Protein 4FFJ (pdb70)

InterPro domains:
  IPR000422 3,4-dihydroxy-2-butanone 4-phosphate synthase, RibB [MF_00180] (1-202)
  IPR000422 3,4-dihydroxy-2-butanone 4-phosphate synthase, RibB [PF00926] (7-197)
  IPR000422 3,4-dihydroxy-2-butanone 4-phosphate synthase, RibB [TIGR00506] (4-198)
  IPR000926 GTP cyclohydrolase II, RibA [MF_00179] (203-398)
  IPR000926 GTP cyclohydrolase II, RibA [TIGR00505] (207-396)
  IPR000926 GTP cyclohydrolase II, RibA [cd00641] (204-396)
  IPR016299 Riboflavin biosynthesis protein RibBA [MF_01283] (2-394)
  IPR017945 DHBP synthase RibB-like alpha/beta domain superfamily [SSF55821] (3-200)
  IPR032677 GTP cyclohydrolase II [PF00925] (206-371)
  IPR036144 GTP cyclohydrolase II superfamily [G3DSA:3.40.50.10990] (207-375)
  IPR036144 GTP cyclohydrolase II superfamily [SSF142695] (203-375)

Nearest PDB structures (foldseek):
  4ffj-assembly1_A  TM=1.005E+00  e=1.664E-44  Streptococcus pneumoniae
  1g58-assembly1_B  TM=9.626E-01  e=2.002E-24  Escherichia coli
  6mnz-assembly1_B  TM=9.673E-01  e=3.594E-24  Acinetobacter baumannii
  7uf5-assembly1_A-2  TM=9.557E-01  e=1.086E-23  Vibrio cholerae
  4p8j-assembly1_B  TM=9.538E-01  e=1.711E-23  Vibrio cholerae O1 biovar El Tor str. N16961

Radius of gyration: 15.62 Å; Cα contacts (8 Å, |Δi|>4): 450; chains: 1; bounding box: 36×42×35 Å

Organism: Streptococcus pneumoniae serotype 4 (strain ATCC BAA-334 / TIGR4) (NCBI:txid170187)

B-factor: mean 33.69, std 13.27, range [13.78, 159.49]

Structure (mmCIF, N/CA/C/O backbone):
data_4FFJ
#
_entry.id   4FFJ
#
_cell.length_a   78.008
_cell.length_b   78.008
_cell.length_c   87.616
_cell.angle_alpha   90.00
_cell.angle_beta   90.00
_cell.angle_gamma   90.00
#
_symmetry.space_group_name_H-M   'P 43 21 2'
#
loop_
_entity.id
_entity.type
_entity.pdbx_description
1 polymer 'Riboflavin biosynthesis protein ribBA'
2 non-polymer 'SULFATE ION'
3 non-polymer GLYCEROL
4 water water
#
loop_
_atom_site.group_PDB
_atom_site.id
_atom_site.type_symbol
_atom_site.label_atom_id
_atom_site.label_alt_id
_atom_site.label_comp_id
_atom_site.label_asym_id
_atom_site.label_entity_id
_atom_site.label_seq_id
_atom_site.pdbx_PDB_ins_code
_atom_site.Cartn_x
_atom_site.Cartn_y
_atom_site.Cartn_z
_atom_site.occupancy
_atom_site.B_iso_or_equiv
_atom_site.auth_seq_id
_atom_site.auth_comp_id
_atom_site.auth_asym_id
_atom_site.auth_atom_id
_atom_site.pdbx_PDB_model_num
ATOM 1 N N . MET A 1 1 ? 14.110 -26.978 -4.485 1.00 56.38 1 MET A N 1
ATOM 2 C CA . MET A 1 1 ? 15.158 -26.301 -3.290 1.00 66.56 1 MET A CA 1
ATOM 3 C C . MET A 1 1 ? 16.356 -25.898 -4.095 1.00 69.91 1 MET A C 1
ATOM 4 O O . MET A 1 1 ? 16.065 -25.574 -5.335 1.00 70.98 1 MET A O 1
ATOM 5 N N . GLU A 1 2 ? 17.683 -25.782 -3.483 1.00 66.68 2 GLU A N 1
ATOM 6 C CA . GLU A 1 2 ? 19.197 -25.346 -4.195 1.00 68.01 2 GLU A CA 1
ATOM 7 C C . GLU A 1 2 ? 19.331 -26.476 -5.426 1.00 70.69 2 GLU A C 1
ATOM 8 O O . GLU A 1 2 ? 20.114 -27.255 -5.279 1.00 65.88 2 GLU A O 1
ATOM 11 N N . TYR A 1 3 ? 18.715 -26.035 -6.838 1.00 70.51 3 TYR A N 1
ATOM 12 C CA . TYR A 1 3 ? 18.647 -26.741 -8.273 1.00 64.40 3 TYR A CA 1
ATOM 13 C C . TYR A 1 3 ? 16.727 -26.787 -8.231 1.00 43.86 3 TYR A C 1
ATOM 14 O O . TYR A 1 3 ? 16.469 -27.470 -7.343 1.00 57.28 3 TYR A O 1
ATOM 15 N N . ARG A 1 4 ? 16.400 -26.452 -8.974 1.00 49.76 4 ARG A N 1
ATOM 16 C CA . ARG A 1 4 ? 17.056 -25.645 -9.869 1.00 54.56 4 ARG A CA 1
ATOM 17 C C . ARG A 1 4 ? 15.472 -25.310 -10.783 1.00 73.19 4 ARG A C 1
ATOM 18 O O . ARG A 1 4 ? 15.445 -25.649 -12.803 1.00 53.74 4 ARG A O 1
ATOM 26 N N . LYS A 1 5 ? 14.468 -24.805 -10.292 1.00 57.15 5 LYS A N 1
ATOM 27 C CA . LYS A 1 5 ? 13.104 -24.149 -10.618 1.00 37.36 5 LYS A CA 1
ATOM 28 C C . LYS A 1 5 ? 13.689 -22.150 -10.497 1.00 52.93 5 LYS A C 1
ATOM 29 O O . LYS A 1 5 ? 12.759 -21.331 -10.593 1.00 42.47 5 LYS A O 1
ATOM 33 N N . ILE A 1 6 ? 15.005 -21.817 -10.765 1.00 34.65 6 ILE A N 1
ATOM 34 C CA . ILE A 1 6 ? 15.247 -20.788 -11.230 1.00 33.96 6 ILE A CA 1
ATOM 35 C C . ILE A 1 6 ? 14.688 -20.451 -12.624 1.00 39.27 6 ILE A C 1
ATOM 36 O O . ILE A 1 6 ? 14.210 -19.240 -12.867 1.00 31.85 6 ILE A O 1
ATOM 41 N N . GLN A 1 7 ? 14.745 -21.423 -13.636 1.00 29.62 7 GLN A N 1
ATOM 42 C CA . GLN A 1 7 ? 14.239 -21.343 -14.888 1.00 34.27 7 GLN A CA 1
ATOM 43 C C . GLN A 1 7 ? 12.632 -21.064 -14.937 1.00 29.76 7 GLN A C 1
ATOM 44 O O . GLN A 1 7 ? 12.330 -20.183 -15.848 1.00 36.39 7 GLN A O 1
ATOM 50 N N . GLU A 1 8 ? 11.947 -21.585 -14.104 1.00 29.33 8 GLU A N 1
ATOM 51 C CA . GLU A 1 8 ? 10.695 -21.434 -14.136 1.00 37.01 8 GLU A CA 1
ATOM 52 C C . GLU A 1 8 ? 10.330 -19.778 -13.501 1.00 30.63 8 GLU A C 1
ATOM 53 O O . GLU A 1 8 ? 9.392 -19.184 -14.006 1.00 31.86 8 GLU A O 1
ATOM 59 N N . ALA A 1 9 ? 11.027 -19.445 -12.611 1.00 29.00 9 ALA A N 1
ATOM 60 C CA . ALA A 1 9 ? 10.910 -17.809 -12.213 1.00 25.20 9 ALA A CA 1
ATOM 61 C C . ALA A 1 9 ? 11.226 -17.166 -13.429 1.00 27.62 9 ALA A C 1
ATOM 62 O O . ALA A 1 9 ? 10.458 -16.234 -13.888 1.00 31.59 9 ALA A O 1
ATOM 64 N N . LEU A 1 10 ? 12.401 -17.244 -14.076 1.00 28.44 10 LEU A N 1
ATOM 65 C CA . LEU A 1 10 ? 12.682 -16.629 -15.280 1.00 26.86 10 LEU A CA 1
ATOM 66 C C . LEU A 1 10 ? 11.462 -16.534 -16.353 1.00 29.69 10 LEU A C 1
ATOM 67 O O . LEU A 1 10 ? 11.249 -15.447 -17.129 1.00 25.66 10 LEU A O 1
ATOM 72 N N . GLU A 1 11 ? 10.966 -17.684 -16.533 1.00 29.36 11 GLU A N 1
ATOM 73 C CA . GLU A 1 11 ? 10.007 -17.827 -17.765 1.00 31.42 11 GLU A CA 1
ATOM 74 C C . GLU A 1 11 ? 8.651 -17.155 -17.305 1.00 25.78 11 GLU A C 1
ATOM 75 O O . GLU A 1 11 ? 8.246 -16.491 -18.108 1.00 29.81 11 GLU A O 1
ATOM 81 N N . ALA A 1 12 ? 8.206 -17.238 -16.061 1.00 26.71 12 ALA A N 1
ATOM 82 C CA . ALA A 1 12 ? 7.061 -16.567 -15.529 1.00 24.66 12 ALA A CA 1
ATOM 83 C C . ALA A 1 12 ? 7.410 -15.129 -15.677 1.00 28.19 12 ALA A C 1
ATOM 84 O O . ALA A 1 12 ? 6.497 -14.308 -16.272 1.00 28.37 12 ALA A O 1
ATOM 86 N N . LEU A 1 13 ? 8.591 -14.698 -15.496 1.00 24.58 13 LEU A N 1
ATOM 87 C CA . LEU A 1 13 ? 8.796 -13.149 -15.529 1.00 23.52 13 LEU A CA 1
ATOM 88 C C . LEU A 1 13 ? 8.717 -12.776 -16.923 1.00 26.35 13 LEU A C 1
ATOM 89 O O . LEU A 1 13 ? 8.101 -11.703 -17.207 1.00 26.45 13 LEU A O 1
ATOM 94 N N . GLN A 1 14 ? 9.302 -13.581 -17.932 1.00 23.32 14 GLN A N 1
ATOM 95 C CA . GLN A 1 14 ? 9.337 -13.148 -19.334 1.00 25.96 14 GLN A CA 1
ATOM 96 C C . GLN A 1 14 ? 7.855 -13.235 -20.012 1.00 25.35 14 GLN A C 1
ATOM 97 O O . GLN A 1 14 ? 7.625 -12.387 -21.034 1.00 27.27 14 GLN A O 1
ATOM 103 N N . LYS A 1 15 ? 7.041 -13.986 -19.514 1.00 26.48 15 LYS A N 1
ATOM 104 C CA . LYS A 1 15 ? 5.493 -14.142 -19.939 1.00 30.35 15 LYS A CA 1
ATOM 105 C C . LYS A 1 15 ? 4.656 -13.128 -19.274 1.00 30.60 15 LYS A C 1
ATOM 106 O O . LYS A 1 15 ? 3.471 -13.029 -19.398 1.00 31.90 15 LYS A O 1
ATOM 112 N N . GLY A 1 16 ? 5.252 -12.183 -18.338 1.00 34.52 16 GLY A N 1
ATOM 113 C CA . GLY A 1 16 ? 4.412 -10.960 -17.869 1.00 26.45 16 GLY A CA 1
ATOM 114 C C . GLY A 1 16 ? 3.840 -11.351 -16.662 1.00 30.31 16 GLY A C 1
ATOM 115 O O . GLY A 1 16 ? 2.763 -10.723 -16.225 1.00 26.39 16 GLY A O 1
ATOM 116 N N . ARG A 1 17 ? 4.297 -12.464 -15.881 1.00 25.70 17 ARG A N 1
ATOM 117 C CA . ARG A 1 17 ? 3.556 -12.868 -14.761 1.00 23.55 17 ARG A CA 1
ATOM 118 C C . ARG A 1 17 ? 4.363 -12.693 -13.457 1.00 27.01 17 ARG A C 1
ATOM 119 O O . ARG A 1 17 ? 5.544 -12.190 -13.597 1.00 24.47 17 ARG A O 1
ATOM 127 N N . LEU A 1 18 ? 3.790 -13.097 -12.326 1.00 23.32 18 LEU A N 1
ATOM 128 C CA . LEU A 1 18 ? 4.274 -12.873 -11.049 1.00 30.19 18 LEU A CA 1
ATOM 129 C C . LEU A 1 18 ? 5.193 -14.018 -10.518 1.00 31.27 18 LEU A C 1
ATOM 130 O O . LEU A 1 18 ? 5.011 -15.201 -11.079 1.00 29.77 18 LEU A O 1
ATOM 135 N N . VAL A 1 19 ? 6.112 -13.698 -9.658 1.00 27.42 19 VAL A N 1
ATOM 136 C CA . VAL A 1 19 ? 7.070 -14.733 -9.061 1.00 24.94 19 VAL A CA 1
ATOM 137 C C . VAL A 1 19 ? 7.015 -14.476 -7.720 1.00 26.59 19 VAL A C 1
ATOM 138 O O . VAL A 1 19 ? 6.866 -13.202 -7.221 1.00 30.33 19 VAL A O 1
ATOM 142 N N . LEU A 1 20 ? 7.125 -15.475 -6.710 1.00 27.91 20 LEU A N 1
ATOM 143 C CA . LEU A 1 20 ? 6.989 -15.230 -5.261 1.00 27.03 20 LEU A CA 1
ATOM 144 C C . LEU A 1 20 ? 8.539 -15.416 -4.833 1.00 33.89 20 LEU A C 1
ATOM 145 O O . LEU A 1 20 ? 9.165 -16.490 -5.068 1.00 29.38 20 LEU A O 1
ATOM 150 N N . VAL A 1 21 ? 9.115 -14.340 -4.321 1.00 31.26 21 VAL A N 1
ATOM 151 C CA . VAL A 1 21 ? 10.624 -14.493 -3.916 1.00 26.56 21 VAL A CA 1
ATOM 152 C C . VAL A 1 21 ? 10.534 -14.493 -2.399 1.00 30.54 21 VAL A C 1
ATOM 153 O O . VAL A 1 21 ? 10.029 -13.632 -1.667 1.00 28.26 21 VAL A O 1
ATOM 157 N N . ILE A 1 22 ? 11.037 -15.620 -1.850 1.00 29.67 22 ILE A N 1
ATOM 158 C CA . ILE A 1 22 ? 10.925 -15.920 -0.383 1.00 34.24 22 ILE A CA 1
ATOM 159 C C . ILE A 1 22 ? 12.477 -15.664 0.255 1.00 34.88 22 ILE A C 1
ATOM 160 O O . ILE A 1 22 ? 13.530 -16.136 -0.387 1.00 32.46 22 ILE A O 1
ATOM 164 N N . ASP A 1 23 ? 12.454 -15.010 1.129 1.00 38.69 23 ASP A N 1
ATOM 165 C CA . ASP A 1 23 ? 13.701 -14.600 1.852 1.00 49.35 23 ASP A CA 1
ATOM 166 C C . ASP A 1 23 ? 13.747 -15.853 2.788 1.00 65.88 23 ASP A C 1
ATOM 167 O O . ASP A 1 23 ? 13.209 -16.339 3.534 1.00 47.47 23 ASP A O 1
ATOM 172 N N . ASP A 1 24 ? 15.493 -16.645 1.967 1.00 62.35 24 ASP A N 1
ATOM 173 C CA . ASP A 1 24 ? 15.536 -17.711 1.938 1.00 62.28 24 ASP A CA 1
ATOM 174 C C . ASP A 1 24 ? 15.592 -19.051 3.240 1.00 83.35 24 ASP A C 1
ATOM 175 O O . ASP A 1 24 ? 15.803 -20.250 3.286 1.00 68.58 24 ASP A O 1
ATOM 177 N N . LYS A 1 25 ? 14.778 -18.075 4.701 1.00 85.27 25 LYS A N 1
ATOM 178 C CA . LYS A 1 25 ? 14.502 -18.733 5.895 1.00 73.37 25 LYS A CA 1
ATOM 179 C C . LYS A 1 25 ? 15.341 -17.209 6.697 1.00 77.18 25 LYS A C 1
ATOM 180 O O . LYS A 1 25 ? 16.468 -16.740 6.403 1.00 68.92 25 LYS A O 1
ATOM 181 N N . ASP A 1 26 ? 14.46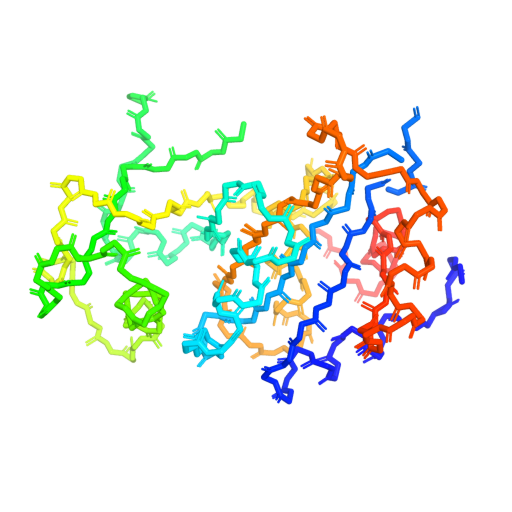2 -16.828 7.794 1.00 69.00 26 ASP A N 1
ATOM 182 C CA . ASP A 1 26 ? 15.254 -16.101 8.715 1.00 72.33 26 ASP A CA 1
ATOM 183 C C . ASP A 1 26 ? 15.536 -17.030 10.106 1.00 80.84 26 ASP A C 1
ATOM 184 O O . ASP A 1 26 ? 14.656 -16.537 11.144 1.00 70.06 26 ASP A O 1
ATOM 185 N N . ASN A 1 29 ? 10.220 -16.877 6.644 1.00 57.01 29 ASN A N 1
ATOM 186 C CA . ASN A 1 29 ? 10.751 -15.346 6.944 1.00 57.19 29 ASN A CA 1
ATOM 187 C C . ASN A 1 29 ? 9.973 -13.980 5.973 1.00 54.00 29 ASN A C 1
ATOM 188 O O . ASN A 1 29 ? 8.883 -13.603 6.723 1.00 57.02 29 ASN A O 1
ATOM 193 N N . GLU A 1 30 ? 10.264 -13.631 4.970 1.00 43.28 30 GLU A N 1
ATOM 194 C CA . GLU A 1 30 ? 9.420 -12.732 4.116 1.00 33.89 30 GLU A CA 1
ATOM 195 C C . GLU A 1 30 ? 9.289 -13.072 2.659 1.00 33.15 30 GLU A C 1
ATOM 196 O O . GLU A 1 30 ? 10.304 -13.369 1.907 1.00 32.92 30 GLU A O 1
ATOM 202 N N . GLY A 1 31 ? 8.031 -13.081 2.173 1.00 30.24 31 GLY A N 1
ATOM 203 C CA . GLY A 1 31 ? 7.794 -13.367 0.822 1.00 31.33 31 GLY A CA 1
ATOM 204 C C . GLY A 1 31 ? 7.184 -12.025 0.050 1.00 26.90 31 GLY A C 1
ATOM 205 O O . GLY A 1 31 ? 6.403 -11.437 0.562 1.00 28.01 31 GLY A O 1
ATOM 206 N N . ASP A 1 32 ? 7.747 -11.818 -1.194 1.00 26.99 32 ASP A N 1
ATOM 207 C CA . ASP A 1 32 ? 7.392 -10.652 -2.009 1.00 24.15 32 ASP A CA 1
ATOM 208 C C . ASP A 1 32 ? 6.943 -11.267 -3.279 1.00 25.19 32 ASP A C 1
ATOM 209 O O . ASP A 1 32 ? 7.584 -12.065 -3.824 1.00 24.48 32 ASP A O 1
ATOM 214 N N . LEU A 1 33 ? 5.773 -10.734 -3.838 1.00 23.11 33 LEU A N 1
ATOM 215 C CA . LEU A 1 33 ? 5.474 -10.794 -5.287 1.00 21.27 33 LEU A CA 1
ATOM 216 C C . LEU A 1 33 ? 6.226 -9.857 -6.051 1.00 21.53 33 LEU A C 1
ATOM 217 O O . LEU A 1 33 ? 6.345 -8.683 -5.635 1.00 23.13 33 LEU A O 1
ATOM 222 N N . ILE A 1 34 ? 6.731 -10.261 -7.253 1.00 22.35 34 ILE A N 1
ATOM 223 C CA . ILE A 1 34 ? 7.360 -9.512 -8.139 1.00 22.92 34 ILE A CA 1
ATOM 224 C C . ILE A 1 34 ? 6.880 -9.637 -9.521 1.00 26.10 34 ILE A C 1
ATOM 225 O O . ILE A 1 34 ? 6.297 -10.840 -9.868 1.00 25.31 34 ILE A O 1
ATOM 230 N N . CYS A 1 35 ? 7.081 -8.683 -10.374 1.00 20.10 35 CYS A N 1
ATOM 231 C CA . CYS A 1 35 ? 6.967 -8.862 -11.714 1.00 24.84 35 CYS A CA 1
ATOM 232 C C . CYS A 1 35 ? 7.750 -7.924 -12.454 1.00 23.35 35 CYS A C 1
ATOM 233 O O . CYS A 1 35 ? 8.350 -7.035 -11.782 1.00 25.57 35 CYS A O 1
ATOM 236 N N . SER A 1 36 ? 8.058 -7.978 -13.856 1.00 24.37 36 SER A N 1
ATOM 237 C CA . SER A 1 36 ? 8.766 -7.006 -14.576 1.00 25.25 36 SER A CA 1
ATOM 238 C C . SER A 1 36 ? 7.840 -5.485 -14.637 1.00 28.96 36 SER A C 1
ATOM 239 O O . SER A 1 36 ? 6.607 -5.548 -14.402 1.00 26.47 36 SER A O 1
ATOM 242 N N . ALA A 1 37 ? 8.567 -4.407 -14.841 1.00 23.69 37 ALA A N 1
ATOM 243 C CA . ALA A 1 37 ? 7.805 -3.051 -14.901 1.00 28.15 37 ALA A CA 1
ATOM 244 C C . ALA A 1 37 ? 7.121 -3.046 -16.328 1.00 29.73 37 ALA A C 1
ATOM 245 O O . ALA A 1 37 ? 6.062 -2.589 -16.494 1.00 27.95 37 ALA A O 1
ATOM 247 N N . GLN A 1 38 ? 7.770 -3.776 -17.285 1.00 29.93 38 GLN A N 1
ATOM 248 C CA . GLN A 1 38 ? 7.221 -4.066 -18.604 1.00 32.99 38 GLN A CA 1
ATOM 249 C C . GLN A 1 38 ? 5.873 -4.649 -18.515 1.00 35.89 38 GLN A C 1
ATOM 250 O O . GLN A 1 38 ? 5.051 -4.266 -19.374 1.00 39.95 38 GLN A O 1
ATOM 256 N N . ALA A 1 39 ? 5.428 -5.446 -17.425 1.00 31.58 39 ALA A N 1
ATOM 257 C CA . ALA A 1 39 ? 4.306 -6.191 -17.217 1.00 28.17 39 ALA A CA 1
ATOM 258 C C . ALA A 1 39 ? 3.678 -5.780 -16.046 1.00 28.27 39 ALA A C 1
ATOM 259 O O . ALA A 1 39 ? 2.765 -6.454 -15.409 1.00 28.81 39 ALA A O 1
ATOM 261 N N . ALA A 1 40 ? 3.804 -4.425 -15.700 1.00 26.75 40 ALA A N 1
ATOM 262 C CA . ALA A 1 40 ? 3.053 -3.907 -14.625 1.00 23.32 40 ALA A CA 1
ATOM 263 C C . ALA A 1 40 ? 1.718 -3.498 -15.102 1.00 30.02 40 ALA A C 1
ATOM 264 O O . ALA A 1 40 ? 1.413 -2.279 -15.198 1.00 28.92 40 ALA A O 1
ATOM 266 N N . THR A 1 41 ? 0.785 -4.510 -15.397 1.00 27.82 41 THR A N 1
ATOM 267 C CA . THR A 1 41 ? -0.591 -4.223 -15.751 1.00 22.86 41 THR A CA 1
ATOM 268 C C . THR A 1 41 ? -1.351 -3.896 -14.707 1.00 24.03 41 THR A C 1
ATOM 269 O O . THR A 1 41 ? -1.109 -4.213 -13.475 1.00 24.02 41 THR A O 1
ATOM 273 N N . THR A 1 42 ? -2.579 -3.279 -14.926 1.00 23.46 42 THR A N 1
ATOM 274 C CA . THR A 1 42 ? -3.473 -3.080 -13.899 1.00 22.31 42 THR A CA 1
ATOM 275 C C . THR A 1 42 ? -3.654 -4.341 -13.237 1.00 25.82 42 THR A C 1
ATOM 276 O O . THR A 1 42 ? -3.699 -4.376 -11.858 1.00 31.49 42 THR A O 1
ATOM 280 N N . GLU A 1 43 ? -3.750 -5.465 -13.895 1.00 23.99 43 GLU A N 1
ATOM 281 C CA . GLU A 1 43 ? -4.256 -6.693 -13.070 1.00 26.27 43 GLU A CA 1
ATOM 282 C C . GLU A 1 43 ? -2.950 -7.229 -12.213 1.00 24.09 43 GLU A C 1
ATOM 283 O O . GLU A 1 43 ? -3.334 -7.669 -10.979 1.00 27.36 43 GLU A O 1
ATOM 289 N N . ASN A 1 44 ? -1.811 -7.148 -12.666 1.00 23.11 44 ASN A N 1
ATOM 290 C CA . ASN A 1 44 ? -0.651 -7.514 -11.755 1.00 23.99 44 ASN A CA 1
ATOM 291 C C . ASN A 1 44 ? -0.552 -6.608 -10.582 1.00 26.36 44 ASN A C 1
ATOM 292 O O . ASN A 1 44 ? -0.465 -7.051 -9.399 1.00 23.62 44 ASN A O 1
ATOM 297 N N . VAL A 1 45 ? -0.774 -5.220 -10.772 1.00 26.03 45 VAL A N 1
ATOM 298 C CA . VAL A 1 45 ? -0.755 -4.367 -9.541 1.00 22.80 45 VAL A CA 1
ATOM 299 C C . VAL A 1 45 ? -1.734 -4.468 -8.726 1.00 25.13 45 VAL A C 1
ATOM 300 O O . VAL A 1 45 ? -1.560 -4.581 -7.323 1.00 25.96 45 VAL A O 1
ATOM 304 N N . ASN A 1 46 ? -3.117 -4.683 -9.175 1.00 27.61 46 ASN A N 1
ATOM 305 C CA . ASN A 1 46 ? -4.240 -4.960 -8.229 1.00 24.48 46 ASN A CA 1
ATOM 306 C C . ASN A 1 46 ? -4.073 -6.274 -7.554 1.00 21.65 46 ASN A C 1
ATOM 307 O O . ASN A 1 46 ? -4.527 -6.520 -6.545 1.00 25.45 46 ASN A O 1
ATOM 312 N N . PHE A 1 47 ? -3.524 -7.197 -8.255 1.00 27.91 47 PHE A N 1
ATOM 313 C CA . PHE A 1 47 ? -3.272 -8.602 -7.488 1.00 28.08 47 PHE A CA 1
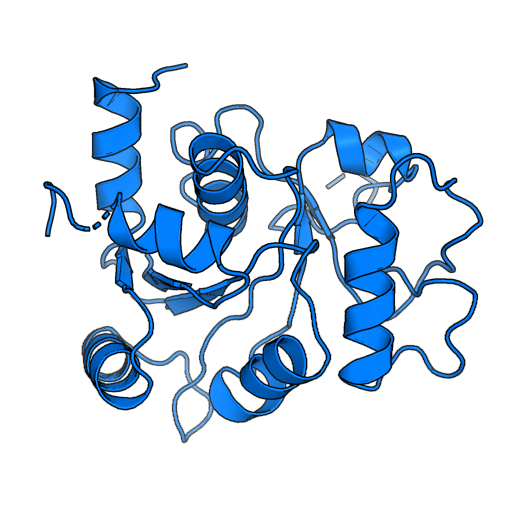ATOM 314 C C . PHE A 1 47 ? -2.369 -8.345 -6.340 1.00 26.20 47 PHE A C 1
ATOM 315 O O . PHE A 1 47 ? -2.608 -8.756 -5.221 1.00 26.35 47 PHE A O 1
ATOM 323 N N . MET A 1 48 ? -1.186 -7.547 -6.541 1.00 28.34 48 MET A N 1
ATOM 324 C CA . MET A 1 48 ? -0.416 -7.189 -5.188 1.00 25.39 48 MET A CA 1
ATOM 325 C C . MET A 1 48 ? -1.085 -6.568 -4.283 1.00 23.80 48 MET A C 1
ATOM 326 O O . MET A 1 48 ? -1.099 -6.815 -3.041 1.00 24.85 48 MET A O 1
ATOM 331 N N . ALA A 1 49 ? -1.890 -5.460 -4.632 1.00 25.84 49 ALA A N 1
ATOM 332 C CA . ALA A 1 49 ? -2.515 -4.694 -3.800 1.00 26.97 49 ALA A CA 1
ATOM 333 C C . ALA A 1 49 ? -3.788 -5.435 -3.078 1.00 25.71 49 ALA A C 1
ATOM 334 O O . ALA A 1 49 ? -4.201 -5.134 -1.965 1.00 25.63 49 ALA A O 1
ATOM 336 N N . THR A 1 50 ? -4.237 -6.489 -3.780 1.00 26.91 50 THR A N 1
ATOM 337 C CA . THR A 1 50 ? -5.457 -7.215 -2.996 1.00 32.39 50 THR A CA 1
ATOM 338 C C . THR A 1 50 ? -4.891 -8.362 -2.299 1.00 25.57 50 THR A C 1
ATOM 339 O O . THR A 1 50 ? -5.294 -8.528 -1.188 1.00 27.51 50 THR A O 1
ATOM 343 N N . TYR A 1 51 ? -3.924 -9.098 -2.923 1.00 26.36 51 TYR A N 1
ATOM 344 C CA . TYR A 1 51 ? -3.526 -10.363 -2.134 1.00 28.25 51 TYR A CA 1
ATOM 345 C C . TYR A 1 51 ? -2.191 -10.250 -1.341 1.00 28.94 51 TYR A C 1
ATOM 346 O O . TYR A 1 51 ? -1.999 -11.095 -0.392 1.00 26.93 51 TYR A O 1
ATOM 355 N N . ALA A 1 52 ? -1.284 -9.289 -1.671 1.00 26.55 52 ALA A N 1
ATOM 356 C CA . 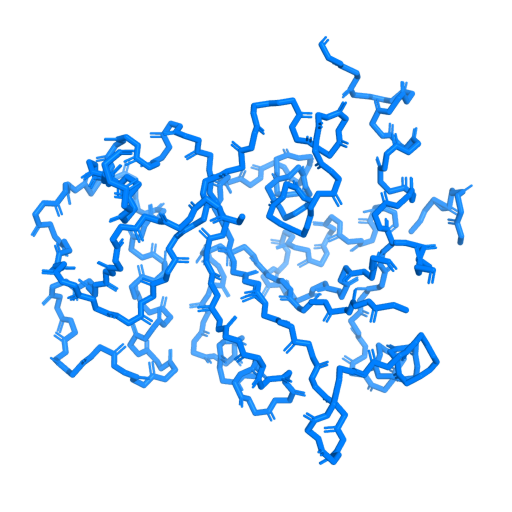ALA A 1 52 ? 0.068 -9.229 -0.866 1.00 22.95 52 ALA A CA 1
ATOM 357 C C . ALA A 1 52 ? -0.093 -8.248 0.148 1.00 27.92 52 ALA A C 1
ATOM 358 O O . ALA A 1 52 ? 0.060 -8.492 1.491 1.00 26.73 52 ALA A O 1
ATOM 360 N N . LYS A 1 53 ? -0.450 -6.918 -0.219 1.00 22.33 53 LYS A N 1
ATOM 361 C CA . LYS A 1 53 ? -0.930 -5.910 0.653 1.00 21.26 53 LYS A CA 1
ATOM 362 C C . LYS A 1 53 ? 0.203 -5.189 1.381 1.00 21.97 53 LYS A C 1
ATOM 363 O O . LYS A 1 53 ? -0.139 -4.414 2.320 1.00 23.51 53 LYS A O 1
ATOM 369 N N . GLY A 1 54 ? 1.486 -5.547 1.121 1.00 23.95 54 GLY A N 1
ATOM 370 C CA . GLY A 1 54 ? 2.581 -4.646 1.770 1.00 22.24 54 GLY A CA 1
ATOM 371 C C . GLY A 1 54 ? 2.538 -3.377 0.985 1.00 27.48 54 GLY A C 1
ATOM 372 O O . GLY A 1 54 ? 1.622 -2.982 0.268 1.00 23.64 54 GLY A O 1
ATOM 373 N N . LEU A 1 55 ? 3.878 -2.713 0.768 1.00 28.14 55 LEU A N 1
ATOM 374 C CA . LEU A 1 55 ? 3.965 -1.515 0.070 1.00 22.64 55 LEU A CA 1
ATOM 375 C C . LEU A 1 55 ? 4.379 -1.892 -1.292 1.00 26.68 55 LEU A C 1
ATOM 376 O O . LEU A 1 55 ? 5.526 -2.711 -1.423 1.00 28.37 55 LEU A O 1
ATOM 381 N N . ILE A 1 56 ? 3.753 -1.538 -2.435 1.00 19.77 56 ILE A N 1
ATOM 382 C CA . ILE A 1 56 ? 4.241 -1.949 -3.720 1.00 22.37 56 ILE A CA 1
ATOM 383 C C . ILE A 1 56 ? 5.399 -0.980 -4.119 1.00 24.45 56 ILE A C 1
ATOM 384 O O . ILE A 1 56 ? 5.117 0.307 -4.237 1.00 23.62 56 ILE A O 1
ATOM 389 N N . CYS A 1 57 ? 6.627 -1.505 -4.410 1.00 22.50 57 CYS A N 1
ATOM 390 C CA . CYS A 1 57 ? 7.731 -0.706 -4.740 1.00 19.27 57 CYS A CA 1
ATOM 391 C C . CYS A 1 57 ? 8.320 -1.137 -6.009 1.00 22.78 57 CYS A C 1
ATOM 392 O O . CYS A 1 57 ? 7.791 -2.140 -6.636 1.00 21.72 57 CYS A O 1
ATOM 395 N N . MET A 1 58 ? 9.354 -0.456 -6.559 1.00 17.80 58 MET A N 1
ATOM 396 C CA . MET A 1 58 ? 9.956 -0.698 -7.731 1.00 17.47 58 MET A CA 1
ATOM 397 C C . MET A 1 58 ? 11.525 -0.769 -7.699 1.00 23.01 58 MET A C 1
ATOM 398 O O . MET A 1 58 ? 12.265 0.181 -8.033 1.00 19.12 58 MET A O 1
ATOM 403 N N . PRO A 1 59 ? 12.014 -2.035 -7.539 1.00 21.59 59 PRO A N 1
ATOM 404 C CA . PRO A 1 59 ? 13.480 -2.254 -7.631 1.00 19.29 59 PRO A CA 1
ATOM 405 C C . PRO A 1 59 ? 13.916 -1.965 -8.924 1.00 24.26 59 PRO A C 1
ATOM 406 O O . PRO A 1 59 ? 13.260 -2.392 -10.043 1.00 22.07 59 PRO A O 1
ATOM 410 N N . MET A 1 60 ? 15.067 -1.223 -9.051 1.00 18.87 60 MET A N 1
ATOM 411 C CA . MET A 1 60 ? 15.560 -0.819 -10.402 1.00 21.83 60 MET A CA 1
ATOM 412 C C . MET A 1 60 ? 17.137 -0.675 -10.222 1.00 20.06 60 MET A C 1
ATOM 413 O O . MET A 1 60 ? 17.606 -0.591 -9.067 1.00 19.15 60 MET A O 1
ATOM 418 N N . SER A 1 61 ? 17.718 -0.669 -11.303 1.00 22.36 61 SER A N 1
ATOM 419 C CA . SER A 1 61 ? 19.249 -0.596 -11.454 1.00 26.26 61 SER A CA 1
ATOM 420 C C . SER A 1 61 ? 19.568 0.939 -11.171 1.00 27.16 61 SER A C 1
ATOM 421 O O . SER A 1 61 ? 18.738 1.893 -11.408 1.00 24.64 61 SER A O 1
ATOM 424 N N . GLU A 1 62 ? 20.843 1.110 -10.744 1.00 25.51 62 GLU A N 1
ATOM 425 C CA . GLU A 1 62 ? 21.172 2.610 -10.650 1.00 31.54 62 GLU A CA 1
ATOM 426 C C . GLU A 1 62 ? 21.182 3.291 -11.867 1.00 29.62 62 GLU A C 1
ATOM 427 O O . GLU A 1 62 ? 20.897 4.440 -11.923 1.00 30.47 62 GLU A O 1
ATOM 433 N N . SER A 1 63 ? 21.578 2.627 -12.975 1.00 25.03 63 SER A N 1
ATOM 434 C CA . SER A 1 63 ? 21.497 3.280 -14.180 1.00 24.29 63 SER A CA 1
ATOM 435 C C . SER A 1 63 ? 20.134 3.775 -14.559 1.00 33.67 63 SER A C 1
ATOM 436 O O . SER A 1 63 ? 19.854 4.899 -15.230 1.00 31.68 63 SER A O 1
ATOM 439 N N . LEU A 1 64 ? 19.010 3.039 -14.248 1.00 31.05 64 LEU A N 1
ATOM 440 C CA . LEU A 1 64 ? 17.694 3.550 -14.669 1.00 29.35 64 LEU A CA 1
ATOM 441 C C . LEU A 1 64 ? 17.363 4.683 -13.699 1.00 28.85 64 LEU A C 1
ATOM 442 O O . LEU A 1 64 ? 16.823 5.697 -14.133 1.00 26.21 64 LEU A O 1
ATOM 447 N N . ALA A 1 65 ? 17.607 4.571 -12.338 1.00 26.82 65 ALA A N 1
ATOM 448 C CA . ALA A 1 65 ? 17.372 5.540 -11.543 1.00 26.21 65 ALA A CA 1
ATOM 449 C C . ALA A 1 65 ? 18.087 6.906 -11.993 1.00 30.79 65 ALA A C 1
ATOM 450 O O . ALA A 1 65 ? 17.516 7.997 -11.826 1.00 28.44 65 ALA A O 1
ATOM 452 N N . ASN A 1 66 ? 19.306 6.820 -12.498 1.00 29.79 66 ASN A N 1
ATOM 453 C CA . ASN A 1 66 ? 19.943 8.023 -12.919 1.00 31.96 66 ASN A CA 1
ATOM 454 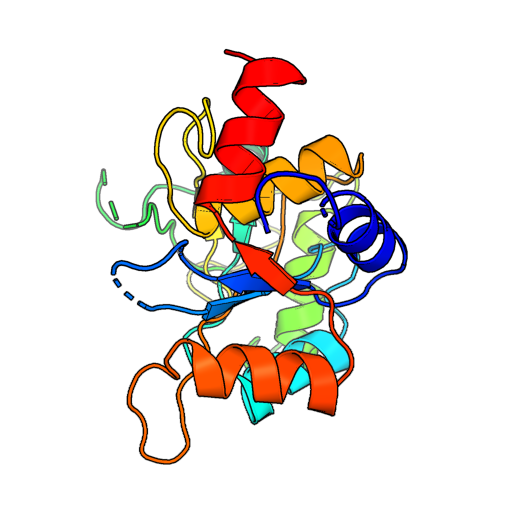C C . ASN A 1 66 ? 19.349 8.537 -14.124 1.00 34.12 66 ASN A C 1
ATOM 455 O O . ASN A 1 66 ? 19.188 9.823 -14.267 1.00 31.48 66 ASN A O 1
ATOM 460 N N . GLN A 1 67 ? 18.989 7.698 -15.202 1.00 29.32 67 GLN A N 1
ATOM 461 C CA . GLN A 1 67 ? 18.182 8.177 -16.262 1.00 28.94 67 GLN A CA 1
ATOM 462 C C . GLN A 1 67 ? 16.913 8.949 -15.884 1.00 27.26 67 GLN A C 1
ATOM 463 O O . GLN A 1 67 ? 16.418 9.855 -16.592 1.00 27.82 67 GLN A O 1
ATOM 469 N N . LEU A 1 68 ? 16.272 8.604 -14.760 1.00 24.20 68 LEU A N 1
ATOM 470 C CA . LEU A 1 68 ? 15.054 9.223 -14.402 1.00 25.04 68 LEU A CA 1
ATOM 471 C C . LEU A 1 68 ? 15.361 10.510 -13.483 1.00 29.36 68 LEU A C 1
ATOM 472 O O . LEU A 1 68 ? 14.451 10.976 -12.885 1.00 26.39 68 LEU A O 1
ATOM 477 N N . MET A 1 69 ? 16.698 10.733 -13.181 1.00 26.10 69 MET A N 1
ATOM 478 C CA . MET A 1 69 ? 17.168 11.582 -12.289 1.00 30.98 69 MET A CA 1
ATOM 479 C C . MET A 1 69 ? 16.541 11.429 -10.892 1.00 27.61 69 MET A C 1
ATOM 480 O O . MET A 1 69 ? 15.988 12.402 -10.296 1.00 32.15 69 MET A O 1
ATOM 485 N N . LEU A 1 70 ? 16.467 10.218 -10.359 1.00 26.16 70 LEU A N 1
ATOM 486 C CA . LEU A 1 70 ? 15.906 10.022 -9.227 1.00 28.11 70 LEU A CA 1
ATOM 487 C C . LEU A 1 70 ? 17.181 10.137 -8.044 1.00 41.14 70 LEU A C 1
ATOM 488 O O . LEU A 1 70 ? 18.204 9.412 -8.015 1.00 38.26 70 LEU A O 1
ATOM 493 N N . SER A 1 71 ? 16.761 11.018 -7.087 1.00 39.84 71 SER A N 1
ATOM 494 C CA . SER A 1 71 ? 17.741 11.342 -5.844 1.00 44.79 71 SER A CA 1
ATOM 495 C C . SER A 1 71 ? 17.163 10.024 -4.796 1.00 44.98 71 SER A C 1
ATOM 496 O O . SER A 1 71 ? 15.994 9.869 -4.616 1.00 35.92 71 SER A O 1
ATOM 499 N N . PRO A 1 72 ? 18.128 9.576 -4.121 1.00 44.46 72 PRO A N 1
ATOM 500 C CA . PRO A 1 72 ? 17.919 8.735 -2.660 1.00 36.18 72 PRO A CA 1
ATOM 501 C C . PRO A 1 72 ? 16.882 9.799 -1.737 1.00 43.52 72 PRO A C 1
ATOM 502 O O . PRO A 1 72 ? 16.941 11.064 -1.714 1.00 34.11 72 PRO A O 1
ATOM 506 N N . MET A 1 73 ? 15.908 9.141 -1.232 1.00 36.43 73 MET A N 1
ATOM 507 C CA . MET A 1 73 ? 14.887 10.090 -0.506 1.00 36.08 73 MET A CA 1
ATOM 508 C C . MET A 1 73 ? 15.585 10.752 0.549 1.00 35.03 73 MET A C 1
ATOM 509 O O . MET A 1 73 ? 15.198 11.795 0.850 1.00 37.52 73 MET A O 1
ATOM 514 N N . VAL A 1 74 ? 16.516 10.236 1.301 1.00 39.34 74 VAL A N 1
ATOM 515 C CA . VAL A 1 74 ? 17.151 11.079 2.355 1.00 42.79 74 VAL A CA 1
ATOM 516 C C . VAL A 1 74 ? 18.647 11.029 1.963 1.00 54.20 74 VAL A C 1
ATOM 517 O O . VAL A 1 74 ? 19.432 10.017 1.835 1.00 45.16 74 VAL A O 1
ATOM 521 N N . GLU A 1 75 ? 19.100 12.552 1.688 1.00 55.61 75 GLU A N 1
ATOM 522 C CA . GLU A 1 75 ? 20.520 13.134 1.097 1.00 53.17 75 GLU A CA 1
ATOM 523 C C . GLU A 1 75 ? 21.674 11.817 0.662 1.00 65.80 75 GLU A C 1
ATOM 524 O O . GLU A 1 75 ? 22.113 10.977 1.954 1.00 61.78 75 GLU A O 1
ATOM 526 N N . THR A 1 83 ? 17.219 -0.037 3.142 1.00 42.15 83 THR A N 1
ATOM 527 C CA . THR A 1 83 ? 16.266 -0.319 1.745 1.00 46.52 83 THR A CA 1
ATOM 528 C C . THR A 1 83 ? 16.422 1.198 1.081 1.00 48.74 83 THR A C 1
ATOM 529 O O . THR A 1 83 ? 16.153 2.346 1.840 1.00 46.14 83 THR A O 1
ATOM 533 N N . ALA A 1 84 ? 16.875 1.149 -0.359 1.00 40.75 84 ALA A N 1
ATOM 534 C CA . ALA A 1 84 ? 17.505 2.377 -1.004 1.00 31.55 84 ALA A CA 1
ATOM 535 C C . ALA A 1 84 ? 16.223 3.131 -1.761 1.00 25.67 84 ALA A C 1
ATOM 536 O O . ALA A 1 84 ? 16.328 3.268 -2.920 1.00 22.91 84 ALA A O 1
ATOM 538 N N . PHE A 1 85 ? 15.428 3.676 -0.979 1.00 24.82 85 PHE A N 1
ATOM 539 C CA . PHE A 1 85 ? 14.208 4.388 -1.498 1.00 28.02 85 PHE A CA 1
ATOM 540 C C . PHE A 1 85 ? 14.621 5.712 -2.078 1.00 25.89 85 PHE A C 1
ATOM 541 O O . PHE A 1 85 ? 15.514 6.379 -1.442 1.00 26.50 85 PHE A O 1
ATOM 549 N N . THR A 1 86 ? 14.232 5.932 -3.306 1.00 23.16 86 THR A N 1
ATOM 550 C CA . THR A 1 86 ? 14.408 7.331 -3.947 1.00 24.01 86 THR A CA 1
ATOM 551 C C . THR A 1 86 ? 13.241 8.098 -3.618 1.00 22.55 86 THR A C 1
ATOM 552 O O . THR A 1 86 ? 12.244 7.605 -2.907 1.00 22.96 86 THR A O 1
ATOM 556 N N . VAL A 1 87 ? 13.168 9.461 -4.056 1.00 20.71 87 VAL A N 1
ATOM 557 C CA . VAL A 1 87 ? 11.860 10.102 -4.011 1.00 20.60 87 VAL A CA 1
ATOM 558 C C . VAL A 1 87 ? 10.806 9.311 -4.873 1.00 19.07 87 VAL A C 1
ATOM 559 O O . VAL A 1 87 ? 11.178 8.648 -5.830 1.00 19.64 87 VAL A O 1
ATOM 563 N N . SER A 1 88 ? 9.535 9.416 -4.510 1.00 20.77 88 SER A N 1
ATOM 564 C CA . SER A 1 88 ? 8.543 8.641 -5.187 1.00 19.22 88 SER A CA 1
ATOM 565 C C . SER A 1 88 ? 8.140 9.422 -6.427 1.00 24.39 88 SER A C 1
ATOM 566 O O . SER A 1 88 ? 8.526 10.537 -6.650 1.00 21.13 88 SER A O 1
ATOM 569 N N . ILE A 1 89 ? 7.260 8.766 -7.320 1.00 22.85 89 ILE A N 1
ATOM 570 C CA . ILE A 1 89 ? 7.034 9.221 -8.511 1.00 22.73 89 ILE A CA 1
ATOM 571 C C . ILE A 1 89 ? 5.567 8.856 -9.063 1.00 24.76 89 ILE A C 1
ATOM 572 O O . ILE A 1 89 ? 5.110 7.818 -8.666 1.00 23.97 89 ILE A O 1
ATOM 577 N N . ASP A 1 90 ? 5.013 9.735 -9.953 1.00 22.47 90 ASP A N 1
ATOM 578 C CA . ASP A 1 90 ? 3.676 9.434 -10.710 1.00 20.44 90 ASP A CA 1
ATOM 579 C C . ASP A 1 90 ? 3.970 9.915 -12.018 1.00 25.12 90 ASP A C 1
ATOM 580 O O . ASP A 1 90 ? 4.613 10.916 -12.289 1.00 21.23 90 ASP A O 1
ATOM 585 N N . TYR A 1 91 ? 3.652 8.997 -13.121 1.00 24.58 91 TYR A N 1
ATOM 586 C CA . TYR A 1 91 ? 3.833 9.363 -14.386 1.00 21.81 91 TYR A CA 1
ATOM 587 C C . TYR A 1 91 ? 2.802 10.641 -14.605 1.00 23.24 91 TYR A C 1
ATOM 588 O O . TYR A 1 91 ? 1.791 10.634 -14.031 1.00 23.88 91 TYR A O 1
ATOM 597 N N . LYS A 1 92 ? 3.288 11.602 -15.398 1.00 27.67 92 LYS A N 1
ATOM 598 C CA . LYS A 1 92 ? 2.567 12.917 -15.501 1.00 29.10 92 LYS A CA 1
ATOM 599 C C . LYS A 1 92 ? 1.417 12.741 -16.083 1.00 30.29 92 LYS A C 1
ATOM 600 O O . LYS A 1 92 ? 0.510 13.585 -15.764 1.00 33.68 92 LYS A O 1
ATOM 606 N N . GLU A 1 93 ? 0.998 11.688 -16.894 1.00 30.81 93 GLU A N 1
ATOM 607 C CA . GLU A 1 93 ? -0.486 11.709 -17.451 1.00 26.64 93 GLU A CA 1
ATOM 608 C C . GLU A 1 93 ? -1.342 11.160 -16.442 1.00 36.27 93 GLU A C 1
ATOM 609 O O . GLU A 1 93 ? -2.777 11.384 -16.476 1.00 37.08 93 GLU A O 1
ATOM 615 N N . THR A 1 94 ? -0.983 10.552 -15.246 1.00 29.44 94 THR A N 1
ATOM 616 C CA . THR A 1 94 ? -1.975 10.114 -14.314 1.00 30.54 94 THR A CA 1
ATOM 617 C C . THR A 1 94 ? -2.624 11.317 -13.545 1.00 32.22 94 THR A C 1
ATOM 618 O O . THR A 1 94 ? -1.929 12.367 -13.451 1.00 31.57 94 THR A O 1
ATOM 622 N N . THR A 1 95 ? -3.724 11.117 -12.990 1.00 29.13 95 THR A N 1
ATOM 623 C CA . THR A 1 95 ? -4.375 12.234 -12.397 1.00 32.75 95 THR A CA 1
ATOM 624 C C . THR A 1 95 ? -4.094 12.184 -10.844 1.00 36.52 95 THR A C 1
ATOM 625 O O . THR A 1 95 ? -3.448 13.044 -10.337 1.00 36.52 95 THR A O 1
ATOM 629 N N . THR A 1 96 ? -4.671 11.190 -10.049 1.00 34.43 96 THR A N 1
ATOM 630 C CA . THR A 1 96 ? -4.411 11.075 -8.654 1.00 39.16 96 THR A CA 1
ATOM 631 C C . THR A 1 96 ? -3.004 10.165 -8.592 1.00 37.72 96 THR A C 1
ATOM 632 O O . THR A 1 96 ? -2.256 10.298 -7.607 1.00 35.84 96 THR A O 1
ATOM 636 N N . GLY A 1 97 ? -2.749 9.219 -9.572 1.00 35.01 97 GLY A N 1
ATOM 637 C CA . GLY A 1 97 ? -1.619 8.397 -9.608 1.00 28.13 97 GLY A CA 1
ATOM 638 C C . GLY A 1 97 ? -1.907 7.065 -8.557 1.00 27.78 97 GLY A C 1
ATOM 639 O O . GLY A 1 97 ? -0.924 6.158 -8.634 1.00 24.75 97 GLY A O 1
ATOM 640 N N . ILE A 1 98 ? -2.889 7.102 -7.848 1.00 26.26 98 ILE A N 1
ATOM 641 C CA . ILE A 1 98 ? -3.100 6.196 -6.676 1.00 25.73 9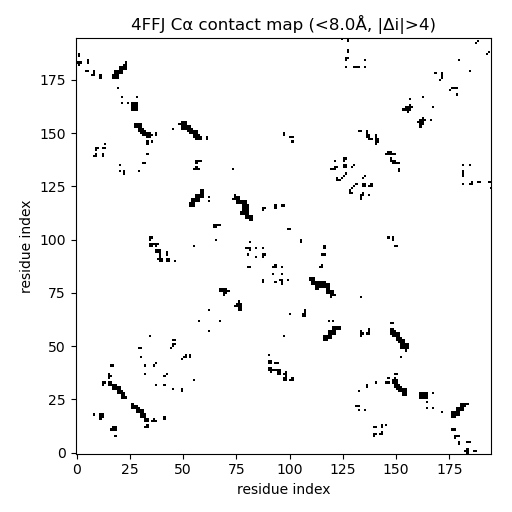8 ILE A CA 1
ATOM 642 C C . ILE A 1 98 ? -3.751 4.745 -7.172 1.00 39.51 98 ILE A C 1
ATOM 643 O O . ILE A 1 98 ? -3.542 3.674 -6.458 1.00 35.79 98 ILE A O 1
ATOM 648 N N . SER A 1 99 ? -4.580 4.744 -8.430 1.00 31.50 99 SER A N 1
ATOM 649 C CA . SER A 1 99 ? -5.274 3.400 -8.651 1.00 31.53 99 SER A CA 1
ATOM 650 C C . SER A 1 99 ? -4.342 2.488 -9.030 1.00 32.16 99 SER A C 1
ATOM 651 O O . SER A 1 99 ? -3.033 2.776 -9.531 1.00 33.75 99 SER A O 1
ATOM 654 N N . ALA A 1 100 ? -4.686 1.090 -9.069 1.00 31.93 100 ALA A N 1
ATOM 655 C CA . ALA A 1 100 ? -3.778 -0.005 -9.622 1.00 28.09 100 ALA A CA 1
ATOM 656 C C . ALA A 1 100 ? -3.541 0.237 -11.042 1.00 27.74 100 ALA A C 1
ATOM 657 O O . ALA A 1 100 ? -2.393 0.240 -11.641 1.00 26.33 100 ALA A O 1
ATOM 659 N N . GLU A 1 101 ? -4.576 0.909 -11.726 1.00 27.56 101 GLU A N 1
ATOM 660 C CA . GLU A 1 101 ? -4.308 1.096 -13.041 1.00 27.18 101 GLU A CA 1
ATOM 661 C C . GLU A 1 101 ? -3.222 2.313 -13.334 1.00 27.98 101 GLU A C 1
ATOM 662 O O . GLU A 1 101 ? -2.436 2.221 -14.224 1.00 26.36 101 GLU A O 1
ATOM 668 N N . GLU A 1 102 ? -3.398 3.396 -12.520 1.00 23.04 102 GLU A N 1
ATOM 669 C CA . GLU A 1 102 ? -2.485 4.379 -12.819 1.00 27.74 102 GLU A CA 1
ATOM 670 C C . GLU A 1 102 ? -1.082 4.046 -12.202 1.00 24.20 102 GLU A C 1
ATOM 671 O O . GLU A 1 102 ? -0.129 4.458 -12.738 1.00 26.03 102 GLU A O 1
ATOM 677 N N . ARG A 1 103 ? -1.053 3.328 -11.118 1.00 25.96 103 ARG A N 1
ATOM 678 C CA . ARG A 1 103 ? 0.356 2.829 -10.639 1.00 25.88 103 ARG A CA 1
ATOM 679 C C . ARG A 1 103 ? 0.920 2.012 -11.579 1.00 22.65 103 ARG A C 1
ATOM 680 O O . ARG A 1 103 ? 2.151 2.064 -11.886 1.00 23.16 103 ARG A O 1
ATOM 688 N N . GLY A 1 104 ? 0.167 1.203 -12.335 1.00 24.97 104 GLY A N 1
ATOM 689 C CA . GLY A 1 104 ? 0.701 0.311 -13.322 1.00 22.82 104 GLY A CA 1
ATOM 690 C C . GLY A 1 104 ? 1.247 1.045 -14.429 1.00 27.91 104 GLY A C 1
ATOM 691 O O . GLY A 1 104 ? 2.284 0.770 -15.048 1.00 27.64 104 GLY A O 1
ATOM 692 N N . LEU A 1 105 ? 0.493 2.208 -14.937 1.00 25.19 105 LEU A N 1
ATOM 693 C CA . LEU A 1 105 ? 1.008 2.888 -16.101 1.00 24.14 105 LEU A CA 1
ATOM 694 C C . LEU A 1 105 ? 2.415 3.728 -15.632 1.00 22.18 105 LEU A C 1
ATOM 695 O O . LEU A 1 105 ? 3.196 3.754 -16.428 1.00 23.11 105 LEU A O 1
ATOM 700 N N . THR A 1 106 ? 2.381 4.233 -14.376 1.00 21.01 106 THR A N 1
ATOM 701 C CA . THR A 1 106 ? 3.652 4.862 -13.916 1.00 25.85 106 THR A CA 1
ATO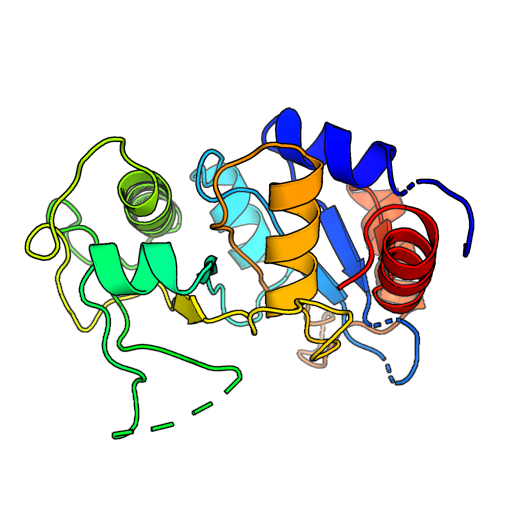M 702 C C . THR A 1 106 ? 4.782 3.840 -14.049 1.00 23.01 106 THR A C 1
ATOM 703 O O . THR A 1 106 ? 5.815 4.140 -14.655 1.00 22.36 106 THR A O 1
ATOM 707 N N . ALA A 1 107 ? 4.617 2.586 -13.441 1.00 21.99 107 ALA A N 1
ATOM 708 C CA . ALA A 1 107 ? 5.619 1.586 -13.695 1.00 21.40 107 ALA A CA 1
ATOM 709 C C . ALA A 1 107 ? 6.023 1.315 -15.146 1.00 25.29 107 ALA A C 1
ATOM 710 O O . ALA A 1 107 ? 7.291 1.338 -15.556 1.00 23.33 107 ALA A O 1
ATOM 712 N N . ARG A 1 108 ? 5.086 0.994 -16.065 1.00 25.09 108 ARG A N 1
ATOM 713 C CA . ARG A 1 108 ? 5.436 0.723 -17.353 1.00 21.66 108 ARG A CA 1
ATOM 714 C C . ARG A 1 108 ? 6.090 1.966 -18.034 1.00 24.91 108 ARG A C 1
ATOM 715 O O . ARG A 1 108 ? 6.949 1.742 -18.930 1.00 28.13 108 ARG A O 1
ATOM 723 N N . MET A 1 109 ? 5.733 3.168 -17.666 1.00 21.97 109 MET A N 1
ATOM 724 C CA . MET A 1 109 ? 6.349 4.342 -18.391 1.00 23.63 109 MET A CA 1
ATOM 725 C C . MET A 1 109 ? 7.944 4.478 -17.872 1.00 25.99 109 MET A C 1
ATOM 726 O O . MET A 1 109 ? 8.665 4.940 -18.586 1.00 27.24 109 MET A O 1
ATOM 731 N N . CYS A 1 110 ? 8.269 3.916 -16.767 1.00 23.92 110 CYS A N 1
ATOM 732 C CA . CYS A 1 110 ? 9.712 3.811 -16.381 1.00 28.22 110 CYS A CA 1
ATOM 733 C C . CYS A 1 110 ? 10.557 3.010 -17.273 1.00 27.15 110 CYS A C 1
ATOM 734 O O . CYS A 1 110 ? 11.751 3.258 -17.364 1.00 28.66 110 CYS A O 1
ATOM 737 N N . VAL A 1 111 ? 9.970 2.087 -18.041 1.00 28.50 111 VAL A N 1
ATOM 738 C CA . VAL A 1 111 ? 10.770 1.250 -18.976 1.00 28.47 111 VAL A CA 1
ATOM 739 C C . VAL A 1 111 ? 10.416 1.654 -20.449 1.00 32.45 111 VAL A C 1
ATOM 740 O O . VAL A 1 111 ? 10.862 0.849 -21.331 1.00 30.14 111 VAL A O 1
ATOM 744 N N . ALA A 1 112 ? 9.794 2.841 -20.673 1.00 26.24 112 ALA A N 1
ATOM 745 C CA . ALA A 1 112 ? 9.742 3.278 -21.862 1.00 33.03 112 ALA A CA 1
ATOM 746 C C . ALA A 1 112 ? 10.867 3.589 -22.602 1.00 34.86 112 ALA A C 1
ATOM 747 O O . ALA A 1 112 ? 11.764 4.177 -21.919 1.00 40.67 112 ALA A O 1
ATOM 749 N N . GLU A 1 113 ? 11.167 3.363 -23.810 1.00 39.58 113 GLU A N 1
ATOM 750 C CA . GLU A 1 113 ? 12.501 3.388 -24.596 1.00 36.05 113 GLU A CA 1
ATOM 751 C C . GLU A 1 113 ? 13.074 4.754 -24.494 1.00 52.40 113 GLU A C 1
ATOM 752 O O . GLU A 1 113 ? 14.614 4.637 -24.312 1.00 53.83 113 GLU A O 1
ATOM 758 N N . ASP A 1 114 ? 12.399 5.939 -24.506 1.00 37.97 114 ASP A N 1
ATOM 759 C CA . ASP A 1 114 ? 13.392 6.881 -24.147 1.00 44.88 114 ASP A CA 1
ATOM 760 C C . ASP A 1 114 ? 12.432 7.857 -23.415 1.00 55.79 114 ASP A C 1
ATOM 761 O O . ASP A 1 114 ? 11.250 8.578 -24.037 1.00 65.38 114 ASP A O 1
ATOM 766 N N . ILE A 1 115 ? 12.547 7.904 -22.368 1.00 47.31 115 ILE A N 1
ATOM 767 C CA . ILE A 1 115 ? 11.295 8.829 -21.550 1.00 51.40 115 ILE A CA 1
ATOM 768 C C . ILE A 1 115 ? 12.595 9.884 -20.655 1.00 40.21 115 ILE A C 1
ATOM 769 O O . ILE A 1 115 ? 13.699 9.722 -20.678 1.00 38.49 115 ILE A O 1
ATOM 774 N N . THR A 1 116 ? 11.880 10.887 -20.201 1.00 35.58 116 THR A N 1
ATOM 775 C CA . THR A 1 116 ? 12.653 11.884 -19.662 1.00 32.77 116 THR A CA 1
ATOM 776 C C . THR A 1 116 ? 12.230 12.109 -18.233 1.00 30.10 116 THR A C 1
ATOM 777 O O . THR A 1 116 ? 11.098 11.794 -17.765 1.00 30.85 116 THR A O 1
ATOM 781 N N . PRO A 1 117 ? 13.214 12.600 -17.321 1.00 27.30 117 PRO A N 1
ATOM 782 C CA . PRO A 1 117 ? 12.855 12.777 -16.047 1.00 22.92 117 PRO A CA 1
ATOM 783 C C . PRO A 1 117 ? 11.515 13.589 -15.900 1.00 26.27 117 PRO A C 1
ATOM 784 O O . PRO A 1 117 ? 10.638 13.222 -14.951 1.00 24.63 117 PRO A O 1
ATOM 788 N N . SER A 1 118 ? 11.272 14.746 -16.612 1.00 21.48 118 SER A N 1
ATOM 789 C CA . SER A 1 118 ? 10.111 15.565 -16.208 1.00 20.31 118 SER A CA 1
ATOM 790 C C . SER A 1 118 ? 8.802 14.905 -16.792 1.00 27.72 118 SER A C 1
ATOM 791 O O . SER A 1 118 ? 7.738 15.464 -16.541 1.00 27.31 118 SER A O 1
ATOM 794 N N . ASP A 1 119 ? 8.823 13.665 -17.325 1.00 22.43 119 ASP A N 1
ATOM 795 C CA . ASP A 1 119 ? 7.467 12.973 -17.385 1.00 24.85 119 ASP A CA 1
ATOM 796 C C . ASP A 1 119 ? 7.031 12.307 -16.201 1.00 22.56 119 ASP A C 1
ATOM 797 O O . ASP A 1 119 ? 5.926 11.758 -16.109 1.00 26.56 119 ASP A O 1
ATOM 802 N N . PHE A 1 120 ? 7.758 12.421 -15.068 1.00 25.45 120 PHE A N 1
ATOM 803 C CA . PHE A 1 120 ? 7.213 12.028 -13.800 1.00 24.57 120 PHE A CA 1
ATOM 804 C C . PHE A 1 120 ? 7.158 13.253 -12.734 1.00 26.50 120 PHE A C 1
ATOM 805 O O . PHE A 1 120 ? 8.177 13.743 -12.476 1.00 26.78 120 PHE A O 1
ATOM 813 N N . ARG A 1 121 ? 6.035 13.458 -12.092 1.00 23.27 121 ARG A N 1
ATOM 814 C CA . ARG A 1 121 ? 5.893 14.123 -10.990 1.00 26.79 121 ARG A CA 1
ATOM 815 C C . ARG A 1 121 ? 6.652 13.430 -9.812 1.00 27.24 121 ARG A C 1
ATOM 816 O O . ARG A 1 121 ? 6.742 12.192 -9.716 1.00 24.05 121 ARG A O 1
ATOM 824 N N . ARG A 1 122 ? 7.133 14.286 -8.829 1.00 24.16 122 ARG A N 1
ATOM 825 C CA . ARG A 1 122 ? 7.797 13.748 -7.597 1.00 26.09 122 ARG A CA 1
ATOM 826 C C . ARG A 1 122 ? 7.254 14.638 -6.520 1.00 26.30 122 ARG A C 1
ATOM 827 O O . ARG A 1 122 ? 7.160 15.888 -6.779 1.00 28.18 122 ARG A O 1
ATOM 835 N N . PRO A 1 123 ? 6.770 14.172 -5.324 1.00 26.34 123 PRO A N 1
ATOM 836 C CA . PRO A 1 123 ? 6.564 12.953 -4.989 1.00 26.12 123 PRO A CA 1
ATOM 837 C C . PRO A 1 123 ? 5.300 12.231 -5.787 1.00 29.40 123 PRO A C 1
ATOM 838 O O . PRO A 1 123 ? 4.573 12.918 -6.622 1.00 24.06 123 PRO A O 1
ATOM 842 N N . GLY A 1 124 ? 5.056 10.816 -5.526 1.00 24.66 124 GLY A N 1
ATOM 843 C CA . GLY A 1 124 ? 3.914 10.294 -6.083 1.00 20.49 124 GLY A CA 1
ATOM 844 C C . GLY A 1 124 ? 3.667 9.052 -5.343 1.00 24.35 124 GLY A C 1
ATOM 845 O O . GLY A 1 124 ? 3.848 8.969 -4.125 1.00 22.95 124 GLY A O 1
ATOM 846 N N . HIS A 1 125 ? 3.227 8.012 -6.158 1.00 22.07 125 HIS A N 1
ATOM 847 C CA . HIS A 1 125 ? 2.719 6.874 -5.580 1.00 20.50 125 HIS A CA 1
ATOM 848 C C . HIS A 1 125 ? 3.407 5.616 -5.933 1.00 20.56 125 HIS A C 1
ATOM 849 O O . HIS A 1 125 ? 2.921 4.592 -5.597 1.00 21.33 125 HIS A O 1
ATOM 856 N N . MET A 1 126 ? 4.550 5.650 -6.588 1.00 22.03 126 MET A N 1
ATOM 857 C CA . MET A 1 126 ? 5.253 4.389 -6.885 1.00 19.25 126 MET A CA 1
ATOM 858 C C . MET A 1 126 ? 6.747 4.777 -6.341 1.00 26.76 126 MET A C 1
ATOM 859 O O . MET A 1 126 ? 7.166 5.978 -6.181 1.00 21.51 126 MET A O 1
ATOM 864 N N . PHE A 1 127 ? 7.483 3.678 -5.857 1.00 22.51 127 PHE A N 1
ATOM 865 C CA . PHE A 1 127 ? 8.590 3.885 -4.880 1.00 20.99 127 PHE A CA 1
ATOM 866 C C . PHE A 1 127 ? 9.744 3.135 -5.433 1.00 22.33 127 PHE A C 1
ATOM 867 O O . PHE A 1 127 ? 9.927 1.957 -5.047 1.00 20.27 127 PHE A O 1
ATOM 875 N N . PRO A 1 128 ? 10.570 3.758 -6.253 1.00 22.38 128 PRO A N 1
ATOM 876 C CA . PRO A 1 128 ? 11.746 3.020 -6.737 1.00 24.70 128 PRO A CA 1
ATOM 877 C C . PRO A 1 128 ? 12.734 2.769 -5.585 1.00 25.77 128 PRO A C 1
ATOM 878 O O . PRO A 1 128 ? 12.673 3.500 -4.567 1.00 24.63 128 PRO A O 1
ATOM 882 N N . LEU A 1 129 ? 13.451 1.673 -5.727 1.00 25.53 129 LEU A N 1
ATOM 883 C CA . LEU A 1 129 ? 14.417 1.155 -4.653 1.00 21.84 129 LEU A CA 1
ATOM 884 C C . LEU A 1 129 ? 15.569 0.786 -5.519 1.00 26.00 129 LEU A C 1
ATOM 885 O O . LEU A 1 129 ? 15.454 -0.122 -6.482 1.00 23.52 129 LEU A O 1
ATOM 890 N N . ILE A 1 130 ? 16.806 1.453 -5.304 1.00 22.24 130 ILE A N 1
ATOM 891 C CA . ILE A 1 130 ? 17.897 1.196 -5.994 1.00 22.97 130 ILE A CA 1
ATOM 892 C C . ILE A 1 130 ? 18.774 -0.114 -5.508 1.00 23.37 130 ILE A C 1
ATOM 893 O O . ILE A 1 130 ? 19.071 -0.145 -4.377 1.00 23.37 130 ILE A O 1
ATOM 898 N N . ALA A 1 131 ? 18.972 -1.007 -6.456 1.00 24.64 131 ALA A N 1
ATOM 899 C CA . ALA A 1 131 ? 19.597 -2.401 -6.126 1.00 25.04 131 ALA A CA 1
ATOM 900 C C . ALA A 1 131 ? 21.294 -1.960 -6.088 1.00 27.14 131 ALA A C 1
ATOM 901 O O . ALA A 1 131 ? 21.715 -1.254 -7.056 1.00 24.22 131 ALA A O 1
ATOM 903 N N . LYS A 1 132 ? 21.879 -2.649 -5.151 1.00 26.02 132 LYS A N 1
ATOM 904 C CA . LYS A 1 132 ? 23.378 -2.729 -5.168 1.00 27.47 132 LYS A CA 1
ATOM 905 C C . LYS A 1 132 ? 23.815 -3.253 -6.290 1.00 29.82 132 LYS A C 1
ATOM 906 O O . LYS A 1 132 ? 23.213 -4.198 -6.880 1.00 29.64 132 LYS A O 1
ATOM 912 N N . LYS A 1 133 ? 25.012 -2.810 -6.790 1.00 27.97 133 LYS A N 1
ATOM 913 C CA . LYS A 1 133 ? 25.498 -3.181 -8.075 1.00 30.94 133 LYS A CA 1
ATOM 914 C C . LYS A 1 133 ? 25.892 -4.768 -8.134 1.00 26.84 133 LYS A C 1
ATOM 915 O O . LYS A 1 133 ? 25.771 -5.329 -9.222 1.00 25.87 133 LYS A O 1
ATOM 918 N N . GLY A 1 134 ? 26.271 -5.314 -7.023 1.00 26.98 134 GLY A N 1
ATOM 919 C CA . GLY A 1 134 ? 26.633 -6.773 -7.154 1.00 30.32 134 GLY A CA 1
ATOM 920 C C . GLY A 1 134 ? 25.326 -7.656 -6.860 1.00 36.18 134 GLY A C 1
ATOM 921 O O . GLY A 1 134 ? 25.435 -8.858 -6.800 1.00 30.05 134 GLY A O 1
ATOM 922 N N . GLY A 1 135 ? 24.054 -7.008 -6.666 1.00 31.28 135 GLY A N 1
ATOM 923 C CA . GLY A 1 135 ? 22.826 -7.729 -6.564 1.00 26.23 135 GLY A CA 1
ATOM 924 C C . GLY A 1 135 ? 23.028 -8.570 -5.460 1.00 30.72 135 GLY A C 1
ATOM 925 O O . GLY A 1 135 ? 23.671 -8.161 -4.480 1.00 28.81 135 GLY A O 1
ATOM 926 N N . VAL A 1 136 ? 22.354 -9.842 -5.403 1.00 29.21 136 VAL A N 1
ATOM 927 C CA . VAL A 1 136 ? 22.101 -10.551 -4.223 1.00 23.90 136 VAL A CA 1
ATOM 928 C C . VAL A 1 136 ? 23.683 -11.140 -3.702 1.00 27.95 136 VAL A C 1
ATOM 929 O O . VAL A 1 136 ? 23.710 -11.481 -2.594 1.00 26.73 136 VAL A O 1
ATOM 933 N N . LEU A 1 137 ? 24.606 -11.165 -4.630 1.00 27.61 137 LEU A N 1
ATOM 934 C CA . LEU A 1 137 ? 25.961 -11.537 -4.252 1.00 29.04 137 LEU A CA 1
ATOM 935 C C . LEU A 1 137 ? 26.637 -10.355 -3.483 1.00 35.50 137 LEU A C 1
ATOM 936 O O . LEU A 1 137 ? 27.796 -10.537 -2.964 1.00 34.68 137 LEU A O 1
ATOM 941 N N . GLU A 1 138 ? 26.054 -9.159 -3.392 1.00 29.24 138 GLU A N 1
ATOM 942 C CA . GLU A 1 138 ? 26.373 -7.948 -2.580 1.00 29.76 138 GLU A CA 1
ATOM 943 C C . GLU A 1 138 ? 25.548 -7.761 -1.457 1.00 33.55 138 GLU A C 1
ATOM 944 O O . GLU A 1 138 ? 25.924 -7.583 -0.327 1.00 29.84 138 GLU A O 1
ATOM 950 N N . ARG A 1 139 ? 24.135 -7.837 -1.650 1.00 30.92 139 ARG A N 1
ATOM 951 C CA . ARG A 1 139 ? 23.245 -7.508 -0.577 1.00 30.97 139 ARG A CA 1
ATOM 952 C C . ARG A 1 139 ? 22.001 -8.479 -0.813 1.00 30.91 139 ARG A C 1
ATOM 953 O O . ARG A 1 139 ? 21.417 -8.548 -1.964 1.00 31.98 139 ARG A O 1
ATOM 961 N N . ASN A 1 140 ? 21.620 -9.187 0.151 1.00 29.73 140 ASN A N 1
ATOM 962 C CA . ASN A 1 140 ? 20.790 -10.343 -0.272 1.00 34.64 140 ASN A CA 1
ATOM 963 C C . ASN A 1 140 ? 19.339 -10.014 -0.110 1.00 35.24 140 ASN A C 1
ATOM 964 O O . ASN A 1 140 ? 18.491 -10.565 0.643 1.00 34.73 140 ASN A O 1
ATOM 969 N N . GLY A 1 141 ? 19.064 -8.692 -0.661 1.00 32.17 141 GLY A N 1
ATOM 970 C CA . GLY A 1 141 ? 17.654 -8.034 -0.376 1.00 29.47 141 GLY A CA 1
ATOM 971 C C . GLY A 1 141 ? 16.650 -8.635 -1.498 1.00 25.17 141 GLY A C 1
ATOM 972 O O . GLY A 1 141 ? 17.144 -9.042 -2.648 1.00 27.92 141 GLY A O 1
ATOM 973 N N . HIS A 1 142 ? 15.438 -8.382 -1.243 1.00 27.91 142 HIS A N 1
ATOM 974 C CA . HIS A 1 142 ? 14.314 -8.587 -2.276 1.00 25.62 142 HIS A CA 1
ATOM 975 C C . HIS A 1 142 ? 14.475 -7.592 -3.381 1.00 26.01 142 HIS A C 1
ATOM 976 O O . HIS A 1 142 ? 14.142 -7.866 -4.528 1.00 26.56 142 HIS A O 1
ATOM 983 N N . THR A 1 143 ? 14.992 -6.296 -3.144 1.00 25.45 143 THR A N 1
ATOM 984 C CA . THR A 1 143 ? 15.340 -5.397 -4.271 1.00 22.99 143 THR A CA 1
ATOM 985 C C . THR A 1 143 ? 16.225 -5.946 -5.165 1.00 21.55 143 THR A C 1
ATOM 986 O O . THR A 1 143 ? 16.094 -6.081 -6.395 1.00 21.23 143 THR A O 1
ATOM 990 N N . GLU A 1 144 ? 17.351 -6.582 -4.530 1.00 24.30 144 GLU A N 1
ATOM 991 C CA . GLU A 1 144 ? 18.452 -7.048 -5.511 1.00 21.22 144 GLU A CA 1
ATOM 992 C C . GLU A 1 144 ? 17.987 -8.464 -6.163 1.00 20.15 144 GLU A C 1
ATOM 993 O O . GLU A 1 144 ? 18.307 -8.625 -7.280 1.00 21.30 144 GLU A O 1
ATOM 999 N N . ALA A 1 145 ? 17.211 -9.172 -5.471 1.00 20.77 145 ALA A N 1
ATOM 1000 C CA . ALA A 1 145 ? 16.696 -10.588 -6.144 1.00 24.41 145 ALA A CA 1
ATOM 1001 C C . ALA A 1 145 ? 15.829 -10.218 -7.235 1.00 22.22 145 ALA A C 1
ATOM 1002 O O . ALA A 1 145 ? 15.963 -10.768 -8.361 1.00 28.30 145 ALA A O 1
ATOM 1004 N N . THR A 1 146 ? 15.038 -9.140 -7.089 1.00 27.21 146 THR A N 1
ATOM 1005 C CA . THR A 1 146 ? 14.122 -8.696 -8.362 1.00 25.37 146 THR A CA 1
ATOM 1006 C C . THR A 1 146 ? 14.847 -8.331 -9.412 1.00 22.09 146 THR A C 1
ATOM 1007 O O . THR A 1 146 ? 14.720 -8.683 -10.505 1.00 20.99 146 THR A O 1
ATOM 1011 N N . VAL A 1 147 ? 15.909 -7.279 -9.203 1.00 23.49 147 VAL A N 1
ATOM 1012 C CA . VAL A 1 147 ? 16.654 -6.907 -10.280 1.00 22.46 147 VAL A CA 1
ATOM 1013 C C . VAL A 1 147 ? 17.455 -8.090 -11.005 1.00 23.49 147 VAL A C 1
ATOM 1014 O O . VAL A 1 147 ? 17.733 -8.050 -12.221 1.00 21.31 147 VAL A O 1
ATOM 1018 N N . ASP A 1 148 ? 18.055 -8.945 -10.155 1.00 24.34 148 ASP A N 1
ATOM 1019 C CA . ASP A 1 148 ? 19.002 -10.028 -10.732 1.00 23.87 148 ASP A CA 1
ATOM 1020 C C . ASP A 1 148 ? 18.070 -11.010 -11.583 1.00 20.61 148 ASP A C 1
ATOM 1021 O O . ASP A 1 148 ? 18.490 -11.363 -12.657 1.00 25.55 148 ASP A O 1
ATOM 1026 N N . LEU A 1 149 ? 16.916 -11.320 -11.083 1.00 26.82 149 LEU A N 1
ATOM 1027 C CA . LEU A 1 149 ? 15.881 -12.316 -12.034 1.00 27.25 149 LEU A CA 1
ATOM 1028 C C . LEU A 1 149 ? 15.586 -11.662 -13.192 1.00 27.97 149 LEU A C 1
ATOM 1029 O O . LEU A 1 149 ? 15.839 -12.220 -14.373 1.00 28.47 149 LEU A O 1
ATOM 1034 N N . LEU A 1 150 ? 15.269 -10.221 -13.237 1.00 24.47 150 LEU A N 1
ATOM 1035 C CA . LEU A 1 150 ? 14.929 -9.658 -14.528 1.00 21.59 150 LEU A CA 1
ATOM 1036 C C . LEU A 1 150 ? 15.955 -9.585 -15.245 1.00 29.10 150 LEU A C 1
ATOM 1037 O O . LEU A 1 150 ? 16.002 -9.750 -16.628 1.00 26.29 150 LEU A O 1
ATOM 1042 N N . LYS A 1 151 ? 17.307 -9.243 -14.707 1.00 26.89 151 LYS A N 1
ATOM 1043 C CA . LYS A 1 151 ? 18.461 -9.239 -15.577 1.00 25.77 151 LYS A CA 1
ATOM 1044 C C . LYS A 1 151 ? 18.893 -10.666 -16.255 1.00 26.67 151 LYS A C 1
ATOM 1045 O O . LYS A 1 151 ? 19.160 -10.742 -17.475 1.00 25.91 151 LYS A O 1
ATOM 1051 N N . LEU A 1 152 ? 18.835 -11.686 -15.514 1.00 26.43 152 LEU A N 1
ATOM 1052 C CA . LEU A 1 152 ? 18.986 -13.181 -16.046 1.00 26.92 152 LEU A CA 1
ATOM 1053 C C . LEU A 1 152 ? 17.859 -13.632 -16.923 1.00 34.03 152 LEU A C 1
ATOM 1054 O O . LEU A 1 152 ? 18.176 -14.273 -17.917 1.00 30.26 152 LEU A O 1
ATOM 1059 N N . ALA A 1 153 ? 16.544 -13.095 -16.740 1.00 29.84 153 ALA A N 1
ATOM 1060 C CA . ALA A 1 153 ? 15.425 -13.229 -17.814 1.00 26.64 153 ALA A CA 1
ATOM 1061 C C . ALA A 1 153 ? 15.729 -12.469 -18.990 1.00 27.38 153 ALA A C 1
ATOM 1062 O O . ALA A 1 153 ? 14.943 -12.490 -19.939 1.00 31.73 153 ALA A O 1
ATOM 1064 N N . GLY A 1 154 ? 16.802 -11.586 -19.132 1.00 26.52 154 GLY A N 1
ATOM 1065 C CA . GLY A 1 154 ? 16.918 -10.724 -20.184 1.00 19.88 154 GLY A CA 1
ATOM 1066 C C . GLY A 1 154 ? 16.079 -9.391 -20.253 1.00 22.55 154 GLY A C 1
ATOM 1067 O O . GLY A 1 154 ? 16.048 -8.645 -21.168 1.00 21.17 154 GLY A O 1
ATOM 1068 N N . LEU A 1 155 ? 15.315 -9.136 -19.215 1.00 23.28 155 LEU A N 1
ATOM 1069 C CA . LEU A 1 155 ? 14.391 -8.097 -19.211 1.00 26.22 155 LEU A CA 1
ATOM 1070 C C . LEU A 1 155 ? 15.169 -6.690 -18.768 1.00 27.59 155 LEU A C 1
ATOM 1071 O O . LEU A 1 155 ? 16.203 -6.714 -18.163 1.00 24.43 155 LEU A O 1
ATOM 1076 N N . LYS A 1 156 ? 14.517 -5.514 -19.109 1.00 28.04 156 LYS A N 1
ATOM 1077 C CA . LYS A 1 156 ? 14.980 -4.277 -18.381 1.00 25.87 156 LYS A CA 1
ATOM 1078 C C . LYS A 1 156 ? 15.033 -4.459 -16.885 1.00 26.11 156 LYS A C 1
ATOM 1079 O O . LYS A 1 156 ? 14.240 -4.998 -16.213 1.00 26.83 156 LYS A O 1
ATOM 1085 N N . GLU A 1 157 ? 16.122 -3.878 -16.198 1.00 24.03 157 GLU A N 1
ATOM 1086 C CA . GLU A 1 157 ? 16.251 -3.932 -14.769 1.00 24.35 157 GLU A CA 1
ATOM 1087 C C . GLU A 1 157 ? 15.513 -2.950 -14.034 1.00 28.12 157 GLU A C 1
ATOM 1088 O O . GLU A 1 157 ? 15.911 -1.977 -13.377 1.00 24.49 157 GLU A O 1
ATOM 1094 N N . CYS A 1 158 ? 14.008 -3.289 -14.023 1.00 26.43 158 CYS A N 1
ATOM 1095 C CA . CYS A 1 158 ? 13.142 -2.559 -13.288 1.00 23.83 158 CYS A CA 1
ATOM 1096 C C . CYS A 1 158 ? 11.977 -3.425 -13.070 1.00 24.15 158 CYS A C 1
ATOM 1097 O O . CYS A 1 158 ? 11.391 -3.912 -14.031 1.00 25.97 158 CYS A O 1
ATOM 1100 N N . GLY A 1 159 ? 11.525 -3.598 -11.823 1.00 24.40 159 GLY A N 1
ATOM 1101 C CA . GLY A 1 159 ? 10.370 -4.362 -11.494 1.00 23.36 159 GLY A CA 1
ATOM 1102 C C . GLY A 1 159 ? 9.495 -3.943 -10.571 1.00 26.16 159 GLY A C 1
ATOM 1103 O O . GLY A 1 159 ? 9.698 -2.696 -10.124 1.00 23.87 159 GLY A O 1
ATOM 1104 N N . LEU A 1 160 ? 8.437 -4.594 -10.119 1.00 22.93 160 LEU A N 1
ATOM 1105 C CA . LEU A 1 160 ? 7.675 -4.285 -8.932 1.00 23.80 160 LEU A CA 1
ATOM 1106 C C . LEU A 1 160 ? 7.850 -5.304 -7.853 1.00 28.44 160 LEU A C 1
ATOM 1107 O O . LEU A 1 160 ? 8.176 -6.550 -8.198 1.00 25.32 160 LEU A O 1
ATOM 1112 N N A CYS A 1 161 ? 7.632 -4.930 -6.509 0.50 22.63 161 CYS A N 1
ATOM 1113 N N B CYS A 1 161 ? 7.592 -4.879 -6.537 0.50 23.11 161 CYS A N 1
ATOM 1114 C CA A CYS A 1 161 ? 7.763 -5.992 -5.505 0.50 27.44 161 CYS A CA 1
ATOM 1115 C CA B CYS A 1 161 ? 7.679 -5.789 -5.489 0.50 27.78 161 CYS A CA 1
ATOM 1116 C C A CYS A 1 161 ? 7.188 -5.651 -4.508 0.50 30.95 161 CYS A C 1
ATOM 1117 C C B CYS A 1 161 ? 6.858 -5.531 -4.698 0.50 33.32 161 CYS A C 1
ATOM 1118 O O A CYS A 1 161 ? 7.064 -4.311 -4.031 0.50 26.59 161 CYS A O 1
ATOM 1119 O O B CYS A 1 161 ? 6.333 -4.180 -4.410 0.50 25.95 161 CYS A O 1
ATOM 1124 N N . CYS A 1 162 ? 6.256 -6.522 -3.951 1.00 25.80 162 CYS A N 1
ATOM 1125 C CA . CYS A 1 162 ? 5.354 -6.198 -2.813 1.00 25.68 162 CYS A CA 1
ATOM 1126 C C . CYS A 1 162 ? 5.303 -7.391 -1.797 1.00 27.19 162 CYS A C 1
ATOM 1127 O O . CYS A 1 162 ? 5.015 -8.618 -2.223 1.00 25.38 162 CYS A O 1
ATOM 1130 N N . GLU A 1 163 ? 5.571 -7.119 -0.528 1.00 24.72 163 GLU A N 1
ATOM 1131 C CA . GLU A 1 163 ? 5.560 -8.002 0.504 1.00 27.51 163 GLU A CA 1
ATOM 1132 C C . GLU A 1 163 ? 4.096 -8.519 0.781 1.00 31.14 163 GLU A C 1
ATOM 1133 O O . GLU A 1 163 ? 3.021 -7.769 0.781 1.00 26.37 163 GLU A O 1
ATOM 1139 N N . ILE A 1 164 ? 4.079 -9.911 1.080 1.00 27.69 164 ILE A N 1
ATOM 1140 C CA . ILE A 1 164 ? 2.746 -10.498 1.458 1.00 27.50 164 ILE A CA 1
ATOM 1141 C C . ILE A 1 164 ? 2.462 -10.508 3.021 1.00 28.41 164 ILE A C 1
ATOM 1142 O O . ILE A 1 164 ? 3.163 -11.125 3.771 1.00 27.03 164 ILE A O 1
ATOM 1147 N N . MET A 1 165 ? 1.304 -9.954 3.419 1.00 24.47 165 MET A N 1
ATOM 1148 C CA . MET A 1 165 ? 1.006 -9.937 4.659 1.00 28.91 165 MET A CA 1
ATOM 1149 C C . MET A 1 165 ? -0.074 -11.317 4.861 1.00 31.28 165 MET A C 1
ATOM 1150 O O . MET A 1 165 ? -0.749 -11.669 3.829 1.00 29.65 165 MET A O 1
ATOM 1155 N N . ASN A 1 166 ? -0.167 -11.829 6.007 1.00 30.90 166 ASN A N 1
ATOM 1156 C CA . ASN A 1 166 ? -1.192 -12.956 6.196 1.00 36.82 166 ASN A CA 1
ATOM 1157 C C . ASN A 1 166 ? -2.508 -12.244 6.609 1.00 37.53 166 ASN A C 1
ATOM 1158 O O . ASN A 1 166 ? -2.587 -10.926 6.758 1.00 34.28 166 ASN A O 1
ATOM 1163 N N . HIS A 1 167 ? -3.512 -12.974 6.934 1.00 36.09 167 HIS A N 1
ATOM 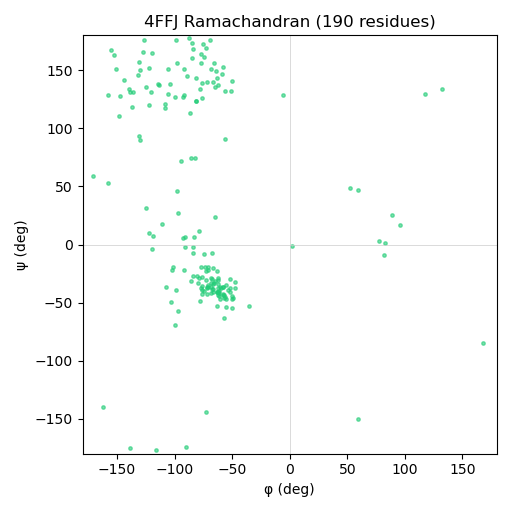1164 C CA . HIS A 1 167 ? -4.724 -12.485 7.072 1.00 33.13 167 HIS A CA 1
ATOM 1165 C C . HIS A 1 167 ? -4.832 -11.668 8.011 1.00 38.31 167 HIS A C 1
ATOM 1166 O O . HIS A 1 167 ? -5.601 -10.589 7.971 1.00 39.85 167 HIS A O 1
ATOM 1173 N N . ASP A 1 168 ? -4.064 -11.734 9.209 1.00 35.03 168 ASP A N 1
ATOM 1174 C CA . ASP A 1 168 ? -4.235 -10.839 10.367 1.00 30.64 168 ASP A CA 1
ATOM 1175 C C . ASP A 1 168 ? -3.206 -9.473 10.306 1.00 34.50 168 ASP A C 1
ATOM 1176 O O . ASP A 1 168 ? -2.966 -8.867 11.268 1.00 34.28 168 ASP A O 1
ATOM 1181 N N . GLY A 1 169 ? -2.465 -9.378 9.080 1.00 34.40 169 GLY A N 1
ATOM 1182 C CA . GLY A 1 169 ? -1.637 -8.152 9.041 1.00 33.54 169 GLY A CA 1
ATOM 1183 C C . GLY A 1 169 ? -0.270 -8.385 9.635 1.00 36.10 169 GLY A C 1
ATOM 1184 O O . GLY A 1 169 ? 0.369 -7.264 9.914 1.00 38.03 169 GLY A O 1
ATOM 1185 N N . LYS A 1 170 ? 0.239 -9.550 9.642 1.00 29.31 170 LYS A N 1
ATOM 1186 C CA . LYS A 1 170 ? 1.583 -9.809 10.023 1.00 30.31 170 LYS A CA 1
ATOM 1187 C C . LYS A 1 170 ? 2.105 -10.360 8.873 1.00 32.63 170 LYS A C 1
ATOM 1188 O O . LYS A 1 170 ? 1.339 -10.733 7.963 1.00 31.95 170 LYS A O 1
ATOM 1191 N N . MET A 1 171 ? 3.529 -10.508 8.651 1.00 29.62 171 MET A N 1
ATOM 1192 C CA . MET A 1 171 ? 4.165 -10.905 7.392 1.00 25.99 171 MET A CA 1
ATOM 1193 C C . MET A 1 171 ? 3.793 -12.465 7.279 1.00 36.42 171 MET A C 1
ATOM 1194 O O . MET A 1 171 ? 3.825 -13.153 8.243 1.00 36.09 171 MET A O 1
ATOM 1199 N N . MET A 1 172 ? 3.459 -12.960 6.123 1.00 36.64 172 MET A N 1
ATOM 1200 C CA . MET A 1 172 ? 2.963 -14.292 5.809 1.00 37.80 172 MET A CA 1
ATOM 1201 C C . MET A 1 172 ? 4.366 -15.003 5.883 1.00 37.03 172 MET A C 1
ATOM 1202 O O . MET A 1 172 ? 5.421 -14.638 5.464 1.00 34.07 172 MET A O 1
ATOM 1207 N N . ARG A 1 173 ? 4.236 -16.245 6.684 1.00 46.02 173 ARG A N 1
ATOM 1208 C CA . ARG A 1 173 ? 5.598 -17.125 6.902 1.00 43.92 173 ARG A CA 1
ATOM 1209 C C . ARG A 1 173 ? 5.615 -18.185 5.974 1.00 39.93 173 ARG A C 1
ATOM 1210 O O . ARG A 1 173 ? 4.607 -18.432 5.248 1.00 40.16 173 ARG A O 1
ATOM 1213 N N . THR A 1 174 ? 6.698 -18.920 5.997 1.00 38.48 174 THR A N 1
ATOM 1214 C CA . THR A 1 174 ? 7.096 -19.898 4.982 1.00 44.01 174 THR A CA 1
ATOM 1215 C C . THR A 1 174 ? 5.976 -20.990 4.455 1.00 43.92 174 THR A C 1
ATOM 1216 O O . THR A 1 174 ? 5.833 -21.074 3.320 1.00 40.20 174 THR A O 1
ATOM 1220 N N . ASP A 1 175 ? 5.140 -21.461 5.396 1.00 43.00 175 ASP A N 1
ATOM 1221 C CA . ASP A 1 175 ? 4.265 -22.318 4.792 1.00 49.70 175 ASP A CA 1
ATOM 1222 C C . ASP A 1 175 ? 3.226 -21.989 4.371 1.00 38.22 175 ASP A C 1
ATOM 1223 O O . ASP A 1 175 ? 2.761 -22.456 3.214 1.00 47.60 175 ASP A O 1
ATOM 1228 N N . ASP A 1 176 ? 2.722 -20.807 4.923 1.00 44.74 176 ASP A N 1
ATOM 1229 C CA . ASP A 1 176 ? 1.580 -19.868 4.196 1.00 45.09 176 ASP A CA 1
ATOM 1230 C C . ASP A 1 176 ? 1.890 -19.540 2.776 1.00 41.46 176 ASP A C 1
ATOM 1231 O O . ASP A 1 176 ? 1.178 -19.743 1.588 1.00 39.81 176 ASP A O 1
ATOM 1236 N N . LEU A 1 177 ? 3.406 -19.048 2.610 1.00 40.86 177 LEU A N 1
ATOM 1237 C CA . LEU A 1 177 ? 3.775 -18.723 1.403 1.00 35.51 177 LEU A CA 1
ATOM 1238 C C . LEU A 1 177 ? 3.725 -19.777 0.434 1.00 37.16 177 LEU A C 1
ATOM 1239 O O . LEU A 1 177 ? 3.530 -19.593 -0.978 1.00 34.34 177 LEU A O 1
ATOM 1244 N N . ILE A 1 178 ? 4.163 -21.012 0.874 1.00 36.83 178 ILE A N 1
ATOM 1245 C CA . ILE A 1 178 ? 4.243 -22.228 -0.287 1.00 35.99 178 ILE A CA 1
ATOM 1246 C C . ILE A 1 178 ? 2.828 -22.577 -0.569 1.00 34.24 178 ILE A C 1
ATOM 1247 O O . ILE A 1 178 ? 2.604 -22.677 -1.875 1.00 33.97 178 ILE A O 1
ATOM 1252 N N . GLN A 1 179 ? 1.908 -22.592 0.397 1.00 32.29 179 GLN A N 1
ATOM 1253 C CA . GLN A 1 179 ? 0.532 -22.823 0.178 1.00 36.30 179 GLN A CA 1
ATOM 1254 C C . GLN A 1 179 ? -0.133 -21.816 -0.865 1.00 36.12 179 GLN A C 1
ATOM 1255 O O . GLN A 1 179 ? -0.697 -22.060 -1.938 1.00 32.99 179 GLN A O 1
ATOM 1258 N N . PHE A 1 180 ? 0.304 -20.395 -0.570 1.00 34.43 180 PHE A N 1
ATOM 1259 C CA . PHE A 1 180 ? -0.174 -19.430 -1.552 1.00 30.35 180 PHE A CA 1
ATOM 1260 C C . PHE A 1 180 ? 0.318 -19.516 -2.833 1.00 31.62 180 PHE A C 1
ATOM 1261 O O . PHE A 1 180 ? -0.372 -19.266 -3.855 1.00 33.29 180 PHE A O 1
ATOM 1269 N N . SER A 1 181 ? 1.644 -19.832 -3.065 1.00 32.53 181 SER A N 1
ATOM 1270 C CA . SER A 1 181 ? 2.196 -20.055 -4.308 1.00 29.07 181 SER A CA 1
ATOM 1271 C C . SER A 1 181 ? 1.441 -21.208 -5.043 1.00 37.59 181 SER A C 1
ATOM 1272 O O . SER A 1 181 ? 1.318 -21.116 -6.434 1.00 36.79 181 SER A O 1
ATOM 1275 N N . LYS A 1 182 ? 1.152 -22.227 -4.364 1.00 37.88 182 LYS A N 1
ATOM 1276 C CA . LYS A 1 182 ? 0.494 -23.695 -5.113 1.00 42.95 182 LYS A CA 1
ATOM 1277 C C . LYS A 1 182 ? -1.048 -23.107 -5.271 1.00 41.81 182 LYS A C 1
ATOM 1278 O O . LYS A 1 182 ? -1.316 -23.116 -6.514 1.00 42.61 182 LYS A O 1
ATOM 1281 N N . LYS A 1 183 ? -1.604 -22.579 -4.352 1.00 39.83 183 LYS A N 1
ATOM 1282 C CA . LYS A 1 183 ? -3.022 -21.974 -4.630 1.00 41.83 183 LYS A CA 1
ATOM 1283 C C . LYS A 1 183 ? -3.041 -20.963 -5.931 1.00 52.82 183 LYS A C 1
ATOM 1284 O O . LYS A 1 183 ? -3.900 -21.190 -6.669 1.00 44.13 183 LYS A O 1
ATOM 1290 N N . HIS A 1 184 ? -2.069 -20.107 -6.280 1.00 39.58 184 HIS A N 1
ATOM 1291 C CA . HIS A 1 184 ? -2.385 -19.033 -7.390 1.00 35.27 184 HIS A CA 1
ATOM 1292 C C . HIS A 1 184 ? -1.551 -19.363 -8.260 1.00 37.99 184 HIS A C 1
ATOM 1293 O O . HIS A 1 184 ? -1.340 -18.652 -9.279 1.00 39.72 184 HIS A O 1
ATOM 1300 N N . ASN A 1 185 ? -0.696 -20.553 -8.238 1.00 36.39 185 ASN A N 1
ATOM 1301 C CA . ASN A 1 185 ? 0.061 -20.903 -9.299 1.00 36.67 185 ASN A CA 1
ATOM 1302 C C . ASN A 1 185 ? 0.988 -20.047 -9.757 1.00 38.75 185 ASN A C 1
ATOM 1303 O O . ASN A 1 185 ? 1.346 -19.682 -10.955 1.00 38.12 185 ASN A O 1
ATOM 1308 N 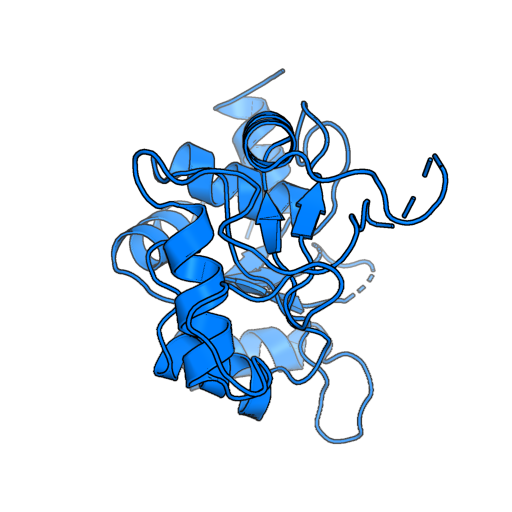N . ILE A 1 186 ? 1.816 -19.485 -8.655 1.00 36.85 186 ILE A N 1
ATOM 1309 C CA . ILE A 1 186 ? 2.986 -18.533 -9.123 1.00 34.51 186 ILE A CA 1
ATOM 1310 C C . ILE A 1 186 ? 4.239 -19.282 -8.722 1.00 27.05 186 ILE A C 1
ATOM 1311 O O . ILE A 1 186 ? 4.370 -19.586 -7.578 1.00 28.09 186 ILE A O 1
ATOM 1316 N N . PRO A 1 187 ? 5.208 -19.289 -9.545 1.00 29.14 187 PRO A N 1
ATOM 1317 C CA . PRO A 1 187 ? 6.369 -19.805 -9.273 1.00 27.63 187 PRO A CA 1
ATOM 1318 C C . PRO A 1 187 ? 7.092 -19.332 -8.100 1.00 33.36 187 PRO A C 1
ATOM 1319 O O . PRO A 1 187 ? 7.119 -17.963 -7.910 1.00 32.13 187 PRO A O 1
ATOM 1323 N N . LEU A 1 188 ? 7.665 -20.104 -7.175 1.00 28.90 188 LEU A N 1
ATOM 1324 C CA . LEU A 1 188 ? 8.359 -19.763 -5.867 1.00 29.22 188 LEU A CA 1
ATOM 1325 C C . LEU A 1 188 ? 9.831 -19.884 -6.021 1.00 35.79 188 LEU A C 1
ATOM 1326 O O . LEU A 1 188 ? 10.383 -20.915 -6.684 1.00 34.68 188 LEU A O 1
ATOM 1331 N N . ILE A 1 189 ? 10.718 -18.923 -5.452 1.00 31.61 189 ILE A N 1
ATOM 1332 C CA . ILE A 1 189 ? 12.109 -18.945 -5.517 1.00 30.63 189 ILE A CA 1
ATOM 1333 C C . ILE A 1 189 ? 12.651 -18.379 -4.111 1.00 32.65 189 ILE A C 1
ATOM 1334 O O . ILE A 1 189 ? 11.932 -17.505 -3.459 1.00 31.47 189 ILE A O 1
ATOM 1339 N N . THR A 1 190 ? 13.730 -18.893 -3.508 1.00 28.33 190 THR A N 1
ATOM 1340 C CA . THR A 1 190 ? 14.216 -18.285 -2.433 1.00 25.78 190 THR A CA 1
ATOM 1341 C C . THR A 1 190 ? 15.438 -17.570 -2.725 1.00 23.78 190 THR A C 1
ATOM 1342 O O . THR A 1 190 ? 16.120 -17.776 -3.649 1.00 23.98 190 THR A O 1
ATOM 1346 N N . ILE A 1 191 ? 15.699 -16.431 -1.934 1.00 27.04 191 ILE A N 1
ATOM 1347 C CA . ILE A 1 191 ? 16.983 -15.716 -2.246 1.00 25.07 191 ILE A CA 1
ATOM 1348 C C . ILE A 1 191 ? 18.302 -16.622 -2.115 1.00 22.93 191 ILE A C 1
ATOM 1349 O O . ILE A 1 191 ? 19.142 -16.477 -2.939 1.00 26.30 191 ILE A O 1
ATOM 1354 N N . LYS A 1 192 ? 18.374 -17.415 -1.096 1.00 27.02 192 LYS A N 1
ATOM 1355 C CA . LYS A 1 192 ? 19.607 -18.369 -0.940 1.00 27.34 192 LYS A CA 1
ATOM 1356 C C . LYS A 1 192 ? 19.860 -19.097 -2.095 1.00 25.06 192 LYS A C 1
ATOM 1357 O O . LYS A 1 192 ? 20.933 -19.102 -2.717 1.00 25.15 192 LYS A O 1
ATOM 1360 N N . GLU A 1 193 ? 18.692 -19.670 -2.715 1.00 28.82 193 GLU A N 1
ATOM 1361 C CA . GLU A 1 193 ? 18.872 -20.364 -4.123 1.00 28.53 193 GLU A CA 1
ATOM 1362 C C . GLU A 1 193 ? 19.283 -19.708 -5.142 1.00 30.33 193 GLU A C 1
ATOM 1363 O O . GLU A 1 193 ? 20.091 -19.923 -6.101 1.00 30.94 193 GLU A O 1
ATOM 1369 N N . LEU A 1 194 ? 18.708 -18.237 -5.286 1.00 30.95 194 LEU A N 1
ATOM 1370 C CA . LEU A 1 194 ? 19.309 -17.574 -6.552 1.00 25.04 194 LEU A CA 1
ATOM 1371 C C . LEU A 1 194 ? 20.842 -17.112 -6.188 1.00 24.40 194 LEU A C 1
ATOM 1372 O O . LEU A 1 194 ? 21.599 -16.932 -7.093 1.00 25.55 194 LEU A O 1
ATOM 1377 N N . GLN A 1 195 ? 21.137 -17.008 -4.954 1.00 23.29 195 GLN A N 1
ATOM 1378 C CA . GLN A 1 195 ? 22.744 -16.787 -4.616 1.00 29.47 195 GLN A CA 1
ATOM 1379 C C . GLN A 1 195 ? 23.570 -17.786 -4.988 1.00 28.26 195 GLN A C 1
ATOM 1380 O O . GLN A 1 195 ? 24.568 -17.684 -5.838 1.00 33.38 195 GLN A O 1
ATOM 1386 N N . GLU A 1 196 ? 23.110 -19.177 -4.773 1.00 30.90 196 GLU A N 1
ATOM 1387 C CA . GLU A 1 196 ? 23.981 -20.250 -5.187 1.00 27.49 196 GLU A CA 1
ATOM 1388 C C . GLU A 1 196 ? 24.108 -20.281 -6.550 1.00 31.90 196 GLU A C 1
ATOM 1389 O O . GLU A 1 196 ? 25.065 -20.562 -7.227 1.00 28.91 196 GLU A O 1
ATOM 1395 N N . TYR A 1 197 ? 22.829 -19.977 -7.350 1.00 32.94 197 TYR A N 1
ATOM 1396 C CA . TYR A 1 197 ? 22.836 -19.927 -8.748 1.00 27.48 197 TYR A CA 1
ATOM 1397 C C . TYR A 1 197 ? 23.692 -18.923 -9.259 1.00 23.88 197 TYR A C 1
ATOM 1398 O O . TYR A 1 197 ? 24.623 -19.213 -10.290 1.00 26.53 197 TYR A O 1
ATOM 1407 N N . ARG A 1 198 ? 23.662 -17.777 -8.720 1.00 26.19 198 ARG A N 1
ATOM 1408 C CA . ARG A 1 198 ? 24.662 -16.662 -9.383 1.00 27.70 198 ARG A CA 1
ATOM 1409 C C . ARG A 1 198 ? 26.197 -16.942 -9.019 1.00 25.72 198 ARG A C 1
ATOM 1410 O O . ARG A 1 198 ? 27.046 -16.802 -9.841 1.00 27.86 198 ARG A O 1
ATOM 1418 N N . LYS A 1 199 ? 26.399 -17.556 -7.783 1.00 30.07 199 LYS A N 1
ATOM 1419 C CA . LYS A 1 199 ? 27.934 -18.161 -7.527 1.00 30.31 199 LYS A CA 1
ATOM 1420 C C . LYS A 1 199 ? 28.288 -18.940 -8.399 1.00 31.81 199 LYS A C 1
ATOM 1421 O O . LYS A 1 199 ? 29.408 -18.848 -8.840 1.00 32.70 199 LYS A O 1
ATOM 1427 N N . VAL A 1 200 ? 27.427 -19.865 -9.090 1.00 32.10 200 VAL A N 1
ATOM 1428 C CA . VAL A 1 200 ? 28.139 -20.719 -10.005 1.00 34.45 200 VAL A CA 1
ATOM 1429 C C . VAL A 1 200 ? 27.999 -20.305 -11.407 1.00 45.73 200 VAL A C 1
ATOM 1430 O O . VAL A 1 200 ? 28.703 -20.841 -12.523 1.00 43.53 200 VAL A O 1
ATOM 1434 N N . TYR A 1 201 ? 26.785 -19.420 -11.796 1.00 40.10 201 TYR A N 1
ATOM 1435 C CA . TYR A 1 201 ? 26.561 -19.271 -13.211 1.00 31.82 201 TYR A CA 1
ATOM 1436 C C . TYR A 1 201 ? 26.676 -17.704 -13.516 1.00 44.59 201 TYR A C 1
ATOM 1437 O O . TYR A 1 201 ? 26.569 -17.465 -14.757 1.00 41.36 201 TYR A O 1
ATOM 1446 N N . ASP A 1 202 ? 26.871 -16.828 -12.490 1.00 38.56 202 ASP A N 1
ATOM 1447 C CA . ASP A 1 202 ? 26.777 -15.486 -12.931 1.00 46.76 202 ASP A CA 1
ATOM 1448 C C . ASP A 1 202 ? 27.529 -14.616 -11.937 1.00 48.63 202 ASP A C 1
ATOM 1449 O O . ASP A 1 202 ? 26.898 -13.659 -11.209 1.00 46.00 202 ASP A O 1
ATOM 1454 N N . GLN A 1 203 ? 28.929 -15.033 -11.654 1.00 44.72 203 GLN A N 1
ATOM 1455 C CA . GLN A 1 203 ? 29.514 -14.378 -10.545 1.00 48.59 203 GLN A CA 1
ATOM 1456 C C . GLN A 1 203 ? 30.048 -12.599 -10.845 1.00 49.68 203 GLN A C 1
ATOM 1457 O O . GLN A 1 203 ? 29.954 -12.381 -12.002 1.00 43.99 203 GLN A O 1
ATOM 1463 N N . LEU A 1 204 ? 30.403 -12.107 -9.767 1.00 47.12 204 LEU A N 1
ATOM 1464 C CA . LEU A 1 204 ? 30.875 -10.658 -9.563 1.00 55.11 204 LEU A CA 1
ATOM 1465 C C . LEU A 1 204 ? 32.010 -9.926 -10.285 1.00 55.78 204 LEU A C 1
ATOM 1466 O O . LEU A 1 204 ? 32.514 -10.800 -11.366 1.00 59.24 204 LEU A O 1
#

CATH classification: 3.90.870.10

Solvent-accessible surface area: 9260 Å² total; per-residue (Å²): 85,92,48,140,37,2,55,101,0,11,91,10,2,99,139,25,144,12,0,0,0,5,32,44,58,106,77,53,0,2,0,0,0,3,0,83,13,0,52,48,127,18,0,77,43,0,39,70,99,0,82,28,82,6,3,0,0,0,15,103,69,23,0,100,117,1,137,12,56,82,97,138,136,112,45,65,0,33,8,0,2,16,104,124,6,115,88,0,89,50,16,109,30,41,0,49,0,0,81,43,1,14,33,141,139,28,67,40,99,18,6,86,74,106,13,64,0,47,0,8,30,8,95,130,8,3,3,41,100,80,83,13,24,6,1,0,0,10,6,0,0,81,47,8,66,38,79,59,0,0,0,4,0,42,0,55,39,183,122,46,86,66,23,77,59,118,71,0,73,81,17,13,98,162,53,136,14,33,41,0,32,2,65,6,0,36,72,29,6,119,94,140,35,118,142

Sequence (195 aa):
MEYRKIQEALEALQKGRLVLVIDDKDNEGDLICSAQAATTENVNFMATYAKGLICMPMSESLANQLMLSPMVETAFTVSIDYKETTTGISAEERGLTARMCVAEDITPSDFRRPGHMFPLIAKKGGVLERNGHTEATVDLLKLAGLKECGLCCCEIMNHDGKMMRTDDLIQFSKKHNIPLITIKELQEYRKVYDQL

Secondary structure (DSSP, 8-state):
--SSTHHHHHHHHHTT--EEEE-S----EEEEEESTT--HHHHHHIIIIIBS--BEEE-HHHHHHTTPPBS----BB--EEETT-SS--SHHHHHHHHHHHT-SS--GGGEEEEEEE-EEEPPTTGGGT---HHHHHHHHHHHTT--SBEEEEEBB-TTSSB--HHHHHHHHHHTT--EEEHHHHHHHHHHHS--

Foldseek 3Di:
DLDDCLVVLLVCQVVLHWAWEAAQAVGWIKIKHALLNLALVRQVCCCVFANAAKAKQFEVVLCVQLPWCQVPVCRWTFAKFQQVDDLCAHSHRVSVRSNVSPPPRHHNVRIDTRHRYIYRYADPQACLPPLDPSSVRQVSCVVSVHHRMMIIGIHAPDVGHGQDDVSVVVVCVVVVHHYHYSVNVVVVCVVPPHD